Protein AF-A0A5C9A9M3-F1 (afdb_monomer)

Solvent-accessible surface area (backbone atoms only — not comparable to full-atom values): 15505 Å² total; per-residue (Å²): 130,84,84,58,85,85,43,67,63,54,57,51,50,24,63,66,36,85,64,60,70,71,33,32,46,31,65,69,58,78,86,36,71,61,52,43,50,40,67,66,50,56,70,31,62,90,43,95,55,30,89,76,56,61,58,69,59,44,48,50,48,52,43,50,38,34,35,76,58,27,52,22,47,69,58,51,53,55,53,35,50,54,31,39,73,72,60,37,55,51,64,32,40,44,52,50,32,52,42,49,72,75,36,56,93,58,16,10,64,81,56,57,72,60,45,50,57,52,48,48,54,56,58,57,57,60,61,82,38,40,66,70,39,36,69,70,52,51,70,69,56,51,51,51,37,51,50,34,41,53,50,33,23,51,46,24,48,78,67,75,31,60,74,51,16,50,55,34,52,54,50,46,54,51,48,52,54,36,41,62,66,55,43,80,74,78,73,80,71,76,75,79,79,80,85,81,89,85,84,87,83,90,84,83,87,85,83,92,73,90,78,76,84,77,82,83,78,73,83,50,86,86,42,76,65,51,33,34,52,39,37,41,53,53,14,50,53,36,38,72,78,36,72,92,46,67,62,17,59,52,41,36,50,45,49,72,44,75,84,63,90,69,78,86,132

Secondary structure (DSSP, 8-state):
----TT-HHHHHHHHH----HHHHHSPPPTT-HHHHHHHHHGGGTTSTTGGG--HHHHHHHHHHHHHHT---HHHHHHHHHHHHHTT-HHHHHHHHHHHHHHHTTTSSP--HHHHHHHHHHHHHHGGGGHHHHHHH--HHHHHHHHHHHHHHHHHHHHTT-HHHHHHHHHHHHHHHHHHHHHSPPPP-----------------------PPPPP------S-HHHHHHHHHHHHHHHHHH-TT-HHHHHHHHHHHHTT--S---

Sequence (265 aa):
MAMDLRDPNVWISHLLENLPEEKLASALKDDNPNWEYIDGEIVKLGSLAHSQLDIPELQRRGLVILASESKDFRLLAHLLRTLQHAGDPHLALRLLALYVEHYWAVAAPQNMAHKKRFASQVIKRFETGIEGFSQNAATEQRDALSGELAKLAQCWQSHNAPELAQATDDLFALYQRAFNRAAPAPVPTPAASGSSPQTTATSESGVTQPSAPAPQIVIDSHDDKAWRDTLLKVAAILCERQPDSPQGYRLRRHALWQNITSTPQ

Nearest PDB structures (foldseek):
  6hs5-assembly1_A  TM=5.436E-01  e=3.274E-03  Burkholderia cenocepacia H111
  2xcb-assembly1_A  TM=4.653E-01  e=4.486E-01  Pseudomonas aeruginosa
  3sf4-assembly3_C  TM=3.369E-01  e=4.603E+00  Homo sapiens
  9dze-assembly1_c  TM=3.047E-01  e=6.542E+00  synthetic construct
  3sf4-assembly1_A  TM=1.919E-01  e=5.487E+00  Homo sapiens

Structure (mmCIF, N/CA/C/O backbone):
data_AF-A0A5C9A9M3-F1
#
_entry.id   AF-A0A5C9A9M3-F1
#
loop_
_atom_site.group_PDB
_atom_site.id
_atom_site.type_symbol
_atom_site.label_atom_id
_atom_site.label_alt_id
_atom_site.label_comp_id
_atom_site.label_asym_id
_atom_site.label_entity_id
_atom_site.label_seq_id
_atom_site.pdbx_PDB_ins_code
_atom_site.Cartn_x
_atom_site.Cartn_y
_atom_site.Cartn_z
_atom_site.occupancy
_atom_site.B_iso_or_equiv
_atom_site.auth_seq_id
_atom_site.auth_comp_id
_atom_site.auth_asym_id
_atom_site.auth_atom_id
_atom_site.pdbx_PDB_model_num
ATOM 1 N N . MET A 1 1 ? -6.756 -20.431 -14.291 1.00 50.22 1 MET A N 1
ATOM 2 C CA . MET A 1 1 ? -7.521 -20.276 -13.033 1.00 50.22 1 MET A CA 1
ATOM 3 C C . MET A 1 1 ? -7.720 -18.793 -12.799 1.00 50.22 1 MET A C 1
ATOM 5 O O . MET A 1 1 ? -6.798 -18.040 -13.082 1.00 50.22 1 MET A O 1
ATOM 9 N N . ALA A 1 2 ? -8.906 -18.366 -12.367 1.00 74.25 2 ALA A N 1
ATOM 10 C CA . ALA A 1 2 ? -9.104 -16.978 -11.959 1.00 74.25 2 ALA A CA 1
ATOM 11 C C . ALA A 1 2 ? -8.205 -16.687 -10.746 1.00 74.25 2 ALA A C 1
ATOM 13 O O . ALA A 1 2 ? -8.123 -17.514 -9.841 1.00 74.25 2 ALA A O 1
ATOM 14 N N . MET A 1 3 ? -7.498 -15.557 -10.765 1.00 87.81 3 MET A N 1
ATOM 15 C CA . MET A 1 3 ? -6.642 -15.121 -9.662 1.00 87.81 3 MET A CA 1
ATOM 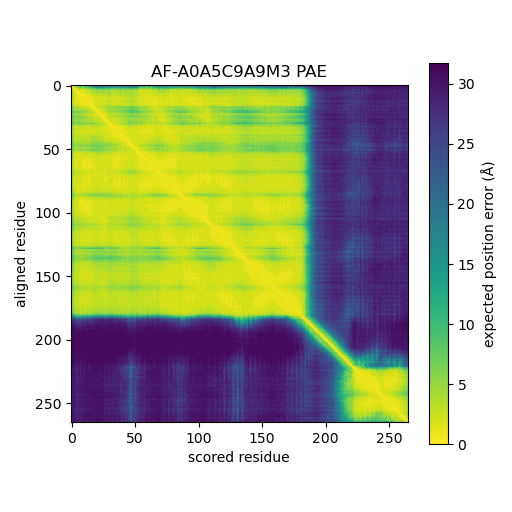16 C C . MET A 1 3 ? -7.521 -14.795 -8.446 1.00 87.81 3 MET A C 1
ATOM 18 O O . MET A 1 3 ? -8.339 -13.873 -8.521 1.00 87.81 3 MET A O 1
ATOM 22 N N . ASP A 1 4 ? -7.382 -15.557 -7.358 1.00 92.25 4 ASP A N 1
ATOM 23 C CA . ASP A 1 4 ? -8.119 -15.304 -6.118 1.00 92.25 4 ASP A CA 1
ATOM 24 C C . ASP A 1 4 ? -7.416 -14.221 -5.295 1.00 92.25 4 ASP A C 1
ATOM 26 O O . ASP A 1 4 ? -6.483 -14.477 -4.542 1.00 92.25 4 ASP A O 1
ATOM 30 N N . LEU A 1 5 ? -7.873 -12.982 -5.458 1.00 92.62 5 LEU A N 1
ATOM 31 C CA . LEU A 1 5 ? -7.303 -11.818 -4.779 1.00 92.62 5 LEU A CA 1
ATOM 32 C C . LEU A 1 5 ? -7.583 -11.790 -3.271 1.00 92.62 5 LEU A C 1
ATOM 34 O O . LEU A 1 5 ? -7.030 -10.934 -2.584 1.00 92.62 5 LEU A O 1
ATOM 38 N N . ARG A 1 6 ? -8.444 -12.679 -2.758 1.00 91.62 6 ARG A N 1
ATOM 39 C CA . ARG A 1 6 ? -8.711 -12.796 -1.318 1.00 91.62 6 ARG A CA 1
ATOM 40 C C . ARG A 1 6 ? -7.669 -13.642 -0.602 1.00 91.62 6 ARG A C 1
ATOM 42 O O . ARG A 1 6 ? -7.592 -13.559 0.617 1.00 91.62 6 ARG A O 1
ATOM 49 N N . ASP A 1 7 ? -6.898 -14.444 -1.334 1.00 94.19 7 ASP A N 1
ATOM 50 C CA . ASP A 1 7 ? -5.821 -15.249 -0.773 1.00 94.19 7 ASP A CA 1
ATOM 51 C C . ASP A 1 7 ? -4.525 -14.419 -0.693 1.00 94.19 7 ASP A C 1
ATOM 53 O O . ASP A 1 7 ? -3.947 -14.078 -1.732 1.00 94.19 7 ASP A O 1
ATOM 57 N N . PRO A 1 8 ? -4.014 -14.114 0.517 1.00 94.56 8 PRO A N 1
ATOM 58 C CA . PRO A 1 8 ? -2.738 -13.422 0.697 1.00 94.56 8 PRO A CA 1
ATOM 59 C C . PRO A 1 8 ? -1.568 -14.080 -0.043 1.00 94.56 8 PRO A C 1
ATOM 61 O O . PRO A 1 8 ? -0.652 -13.389 -0.495 1.00 94.56 8 PRO A O 1
ATOM 64 N N . ASN A 1 9 ? -1.592 -15.408 -0.198 1.00 95.56 9 ASN A N 1
ATOM 65 C CA . ASN A 1 9 ? -0.507 -16.146 -0.841 1.00 95.56 9 ASN A CA 1
ATOM 66 C C . ASN A 1 9 ? -0.370 -15.794 -2.320 1.00 95.56 9 ASN A C 1
ATOM 68 O O . ASN A 1 9 ? 0.748 -15.774 -2.826 1.00 95.56 9 ASN A O 1
ATOM 72 N N . VAL A 1 10 ? -1.472 -15.455 -2.997 1.00 96.56 10 VAL A N 1
ATOM 73 C CA . VAL A 1 10 ? -1.446 -15.011 -4.395 1.00 96.56 10 VAL A CA 1
ATOM 74 C C . VAL A 1 10 ? -0.657 -13.710 -4.519 1.00 96.56 10 VAL A C 1
ATOM 76 O O . VAL A 1 10 ? 0.191 -13.579 -5.396 1.00 96.56 10 VAL A O 1
ATOM 79 N N . TRP A 1 11 ? -0.869 -12.756 -3.615 1.00 97.75 11 TRP A N 1
ATOM 80 C CA . TRP A 1 11 ? -0.133 -11.492 -3.626 1.00 97.75 11 TRP A CA 1
ATOM 81 C C . TRP A 1 11 ? 1.354 -11.698 -3.353 1.00 97.75 11 TRP A C 1
ATOM 83 O O . TRP A 1 11 ? 2.204 -11.153 -4.058 1.00 97.75 11 TRP A O 1
ATOM 93 N N . ILE A 1 12 ? 1.661 -12.514 -2.343 1.00 97.50 12 ILE A N 1
ATOM 94 C CA . ILE A 1 12 ? 3.034 -12.809 -1.935 1.00 97.50 12 ILE A CA 1
ATOM 95 C C . ILE A 1 12 ? 3.775 -13.563 -3.045 1.00 97.50 12 ILE A C 1
ATOM 97 O O . ILE A 1 12 ? 4.911 -13.207 -3.351 1.00 97.50 12 ILE A O 1
ATOM 101 N N . SER A 1 13 ? 3.146 -14.551 -3.689 1.00 97.00 13 SER A N 1
ATOM 102 C CA . SER A 1 13 ? 3.781 -15.324 -4.761 1.00 97.00 13 SER A CA 1
ATOM 103 C C . SER A 1 13 ? 4.115 -14.446 -5.966 1.00 97.00 13 SER A C 1
ATOM 105 O O . SER A 1 13 ? 5.226 -14.509 -6.474 1.00 97.00 13 SER A O 1
ATOM 107 N N . HIS A 1 14 ? 3.202 -13.565 -6.384 1.00 97.38 14 HIS A N 1
ATOM 108 C CA . HIS A 1 14 ? 3.438 -12.662 -7.516 1.00 97.38 14 HIS A CA 1
ATOM 109 C C . HIS A 1 14 ? 4.490 -11.595 -7.193 1.00 97.38 14 HIS A C 1
ATOM 111 O O . HIS A 1 14 ? 5.313 -11.244 -8.042 1.00 97.38 14 HIS A O 1
ATOM 117 N N . LEU A 1 15 ? 4.497 -11.089 -5.955 1.00 97.62 15 LEU A N 1
ATOM 118 C CA . LEU A 1 15 ? 5.538 -10.181 -5.486 1.00 97.62 15 LEU A CA 1
ATOM 119 C C . LEU A 1 15 ? 6.915 -10.851 -5.541 1.00 97.62 15 LEU A C 1
ATOM 121 O O . LEU A 1 15 ? 7.852 -10.234 -6.047 1.00 97.62 15 LEU A O 1
ATOM 125 N N . LEU A 1 16 ? 7.019 -12.091 -5.058 1.00 97.19 16 LEU A N 1
ATOM 126 C CA . LEU A 1 16 ? 8.276 -12.832 -4.933 1.00 97.19 16 LEU A CA 1
ATOM 127 C C . LEU A 1 16 ? 8.684 -13.613 -6.190 1.00 97.19 16 LEU A C 1
ATOM 129 O O . LEU A 1 16 ? 9.747 -14.231 -6.198 1.00 97.19 16 LEU A O 1
ATOM 133 N N . GLU A 1 17 ? 7.881 -13.572 -7.255 1.00 96.69 17 GLU A N 1
ATOM 134 C CA . GLU A 1 17 ? 8.211 -14.224 -8.519 1.00 96.69 17 GLU A CA 1
ATOM 135 C C . GLU A 1 17 ? 9.562 -13.717 -9.042 1.00 96.69 17 GLU A C 1
ATOM 137 O O . GLU A 1 17 ? 9.823 -12.503 -9.089 1.00 96.69 17 GLU A O 1
ATOM 142 N N . ASN A 1 18 ? 10.422 -14.660 -9.428 1.00 92.00 18 ASN A N 1
ATOM 143 C CA . ASN A 1 18 ? 11.782 -14.368 -9.849 1.00 92.00 18 ASN A CA 1
ATOM 144 C C . ASN A 1 18 ? 11.785 -13.691 -11.220 1.00 92.00 18 ASN A C 1
ATOM 146 O O . ASN A 1 18 ? 11.375 -14.272 -12.223 1.00 92.00 18 ASN A O 1
ATOM 150 N N . LEU A 1 19 ? 12.323 -12.475 -11.267 1.00 93.56 19 LEU A N 1
ATOM 151 C CA . LEU A 1 19 ? 12.593 -11.766 -12.511 1.00 93.56 19 LEU A CA 1
ATOM 152 C C . LEU A 1 19 ? 14.104 -11.717 -12.771 1.00 93.56 19 LEU A C 1
ATOM 154 O O . LEU A 1 19 ? 14.876 -11.625 -11.816 1.00 93.56 19 LEU A O 1
ATOM 158 N N . PRO A 1 20 ? 14.539 -11.722 -14.045 1.00 92.62 20 PRO A N 1
ATOM 159 C CA . PRO A 1 20 ? 15.917 -11.403 -14.407 1.00 92.62 20 PRO A CA 1
ATOM 160 C C . PRO A 1 20 ? 16.369 -10.079 -13.779 1.00 92.62 20 PRO A C 1
ATOM 162 O O . PRO A 1 20 ? 15.589 -9.126 -13.734 1.00 92.62 20 PRO A O 1
ATOM 165 N N . GLU A 1 21 ? 17.631 -9.991 -13.352 1.00 87.62 21 GLU A N 1
ATOM 166 C CA . GLU A 1 21 ? 18.175 -8.805 -12.665 1.00 87.62 21 GLU A CA 1
ATOM 167 C C . GLU A 1 21 ? 17.972 -7.506 -13.462 1.00 87.62 21 GLU A C 1
ATOM 169 O O . GLU A 1 21 ? 17.635 -6.466 -12.895 1.00 87.62 21 GLU A O 1
ATOM 174 N N . GLU A 1 22 ? 18.066 -7.585 -14.792 1.00 89.94 22 GLU A N 1
ATOM 175 C CA . GLU A 1 22 ? 17.804 -6.468 -15.705 1.00 89.94 22 GLU A CA 1
ATOM 176 C C . GLU A 1 22 ? 16.392 -5.889 -15.530 1.00 89.94 22 GLU A C 1
ATOM 178 O O . GLU A 1 22 ? 16.203 -4.671 -15.521 1.00 89.94 22 GLU A O 1
ATOM 183 N N . LYS A 1 23 ? 15.389 -6.754 -15.342 1.00 92.00 23 LYS A N 1
ATOM 184 C CA . LYS A 1 23 ? 13.995 -6.347 -15.123 1.00 92.00 23 LYS A CA 1
ATOM 185 C C . LYS A 1 23 ? 13.759 -5.811 -13.715 1.00 92.00 23 LYS A C 1
ATOM 187 O O . LYS A 1 23 ? 12.909 -4.940 -13.548 1.00 92.00 23 LYS A O 1
ATOM 192 N N . LEU A 1 24 ? 14.507 -6.290 -12.716 1.00 90.81 24 LEU A N 1
ATOM 193 C CA . LEU A 1 24 ? 14.401 -5.785 -11.344 1.00 90.81 24 LEU A CA 1
ATOM 194 C C . LEU A 1 24 ? 14.747 -4.295 -11.294 1.00 90.81 24 LEU A C 1
ATOM 196 O O . LEU A 1 24 ? 13.975 -3.511 -10.751 1.00 90.81 24 LEU A O 1
ATOM 200 N N . ALA A 1 25 ? 15.867 -3.897 -11.903 1.00 91.50 25 ALA A N 1
ATOM 201 C CA . ALA A 1 25 ? 16.342 -2.512 -11.877 1.00 91.50 25 ALA A CA 1
ATOM 202 C C . ALA A 1 25 ? 15.627 -1.574 -12.867 1.00 91.50 25 ALA A C 1
ATOM 204 O O . ALA A 1 25 ? 15.721 -0.347 -12.733 1.00 91.50 25 ALA A O 1
ATOM 205 N N . SER A 1 26 ? 14.922 -2.140 -13.849 1.00 92.44 26 SER A N 1
ATOM 206 C CA . SER A 1 26 ? 14.237 -1.391 -14.900 1.00 92.44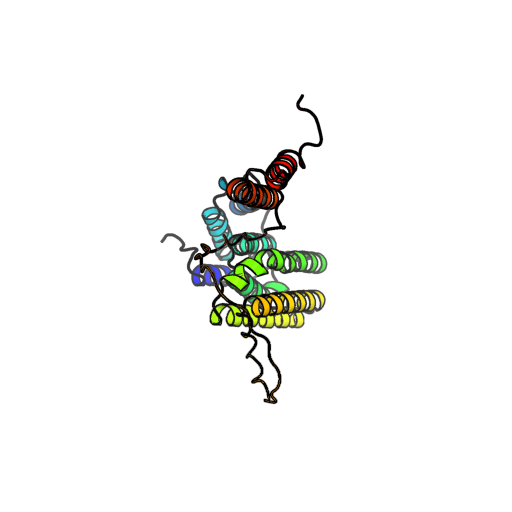 26 SER A CA 1
ATOM 207 C C . SER A 1 26 ? 12.984 -0.688 -14.384 1.00 92.44 26 SER A C 1
ATOM 209 O O . SER A 1 26 ? 12.114 -1.290 -13.752 1.00 92.44 26 SER A O 1
ATOM 211 N N . ALA A 1 27 ? 12.876 0.602 -14.707 1.00 93.62 27 ALA A N 1
ATOM 212 C CA . ALA A 1 27 ? 11.657 1.362 -14.475 1.00 93.62 27 ALA A CA 1
ATOM 213 C C . ALA A 1 27 ? 10.516 0.820 -15.340 1.00 93.62 27 ALA A C 1
ATOM 215 O O . ALA A 1 27 ? 10.717 0.457 -16.503 1.00 93.62 27 ALA A O 1
ATOM 216 N N . LEU A 1 28 ? 9.313 0.801 -14.769 1.00 93.44 28 LEU A N 1
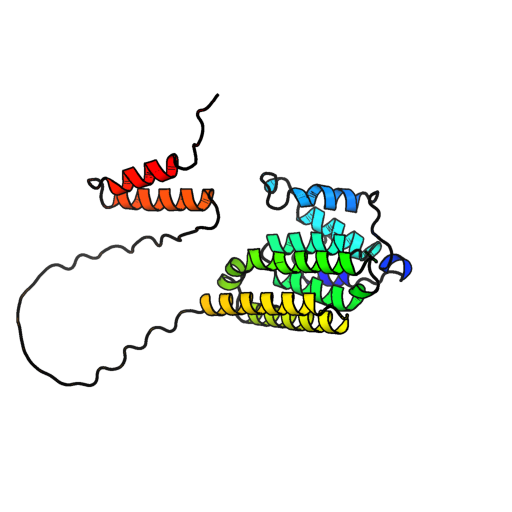ATOM 217 C CA . LEU A 1 28 ? 8.109 0.490 -15.523 1.00 93.44 28 LEU A CA 1
ATOM 218 C C . LEU A 1 28 ? 7.871 1.606 -16.544 1.00 93.44 28 LEU A C 1
ATOM 220 O O . LEU A 1 28 ? 7.873 2.788 -16.189 1.00 93.44 28 LEU A O 1
ATOM 224 N N . LYS A 1 29 ? 7.736 1.234 -17.816 1.00 93.25 29 LYS A N 1
ATOM 225 C CA . LYS A 1 29 ? 7.569 2.209 -18.892 1.00 93.25 29 LYS A CA 1
ATOM 226 C C . LYS A 1 29 ? 6.162 2.795 -18.870 1.00 93.25 29 LYS A C 1
ATOM 228 O O . LYS A 1 29 ? 5.193 2.066 -18.669 1.00 93.25 29 LYS A O 1
ATOM 233 N N . ASP A 1 30 ? 6.067 4.093 -19.134 1.00 90.81 30 ASP A N 1
ATOM 234 C CA . ASP A 1 30 ? 4.789 4.807 -19.124 1.00 90.81 30 ASP A CA 1
ATOM 235 C C . ASP A 1 30 ? 3.880 4.419 -20.312 1.00 90.81 30 ASP A C 1
ATOM 237 O O . ASP A 1 30 ? 2.674 4.609 -20.236 1.00 90.81 30 ASP A O 1
ATOM 241 N N . ASP A 1 31 ? 4.433 3.813 -21.373 1.00 91.12 31 ASP A N 1
ATOM 242 C CA . ASP A 1 31 ? 3.695 3.276 -22.529 1.00 91.12 31 ASP A CA 1
ATOM 243 C C . ASP A 1 31 ? 3.158 1.847 -22.315 1.00 91.12 31 ASP A C 1
ATOM 245 O O . ASP A 1 31 ? 2.552 1.259 -23.214 1.00 91.12 31 ASP A O 1
ATOM 249 N N . ASN A 1 32 ? 3.381 1.260 -21.135 1.00 95.25 32 ASN A N 1
ATOM 250 C CA . ASN A 1 32 ? 2.838 -0.049 -20.810 1.00 95.25 32 ASN A CA 1
ATOM 251 C C . ASN A 1 32 ? 1.312 0.051 -20.605 1.00 95.25 32 ASN A C 1
ATOM 253 O O . ASN A 1 32 ? 0.872 0.743 -19.686 1.00 95.25 32 ASN A O 1
ATOM 257 N N . PRO A 1 33 ? 0.490 -0.689 -21.373 1.00 95.62 33 PRO A N 1
ATOM 258 C CA . PRO A 1 33 ? -0.966 -0.528 -21.346 1.00 95.62 33 PRO A CA 1
ATOM 259 C C . PRO A 1 33 ? -1.596 -0.935 -20.007 1.00 95.62 33 PRO A C 1
ATOM 261 O O . PRO A 1 33 ? -2.634 -0.403 -19.611 1.00 95.62 33 PRO A O 1
ATOM 264 N N . ASN A 1 34 ? -0.986 -1.883 -19.286 1.00 96.19 34 ASN A N 1
ATOM 265 C CA . ASN A 1 34 ? -1.458 -2.262 -17.958 1.00 96.19 34 ASN A CA 1
ATOM 266 C C . ASN A 1 34 ? -1.091 -1.191 -16.926 1.00 96.19 34 ASN A C 1
ATOM 268 O O . ASN A 1 34 ? -1.906 -0.892 -16.057 1.00 96.19 34 ASN A O 1
ATOM 272 N N . TRP A 1 35 ? 0.100 -0.599 -17.033 1.00 96.94 35 TRP A N 1
ATOM 273 C CA . TRP A 1 35 ? 0.518 0.498 -16.163 1.00 96.94 35 TRP A CA 1
ATOM 274 C C . TRP A 1 35 ? -0.306 1.765 -16.384 1.00 96.94 35 TRP A C 1
ATOM 276 O O . TRP A 1 35 ? -0.800 2.321 -15.410 1.00 96.94 35 TRP A O 1
ATOM 286 N N . GLU A 1 36 ? -0.513 2.177 -17.637 1.00 96.62 36 GLU A N 1
ATOM 287 C CA . GLU A 1 36 ? -1.327 3.346 -17.994 1.00 96.62 36 GLU A CA 1
ATOM 288 C C . GLU A 1 36 ? -2.744 3.221 -17.420 1.00 96.62 36 GLU A C 1
ATOM 290 O O . GLU A 1 36 ? -3.259 4.153 -16.802 1.00 96.62 36 GLU A O 1
ATOM 295 N N . TYR A 1 37 ? -3.345 2.032 -17.538 1.00 96.56 37 TYR A N 1
ATOM 296 C CA . TYR A 1 37 ? -4.630 1.742 -16.912 1.00 96.56 37 TYR A CA 1
ATOM 297 C C . TYR A 1 37 ? -4.571 1.884 -15.384 1.00 96.56 37 TYR A C 1
ATOM 299 O O . TYR A 1 37 ? -5.423 2.544 -14.798 1.00 96.56 37 TYR A O 1
ATOM 307 N N . ILE A 1 38 ? -3.578 1.283 -14.720 1.00 97.00 38 ILE A N 1
ATOM 308 C CA . ILE A 1 38 ? -3.458 1.341 -13.255 1.00 97.00 38 ILE A CA 1
ATOM 309 C C . ILE A 1 38 ? -3.269 2.786 -12.780 1.00 97.00 38 ILE A C 1
ATOM 311 O O . ILE A 1 38 ? -3.989 3.225 -11.884 1.00 97.00 38 ILE A O 1
ATOM 315 N N . ASP A 1 39 ? -2.326 3.523 -13.366 1.00 95.81 39 ASP A N 1
ATOM 316 C CA . ASP A 1 39 ? -1.994 4.894 -12.967 1.00 95.81 39 ASP A CA 1
ATOM 317 C C . ASP A 1 39 ? -3.136 5.876 -13.285 1.00 95.81 39 ASP A C 1
ATOM 319 O O . ASP A 1 39 ? -3.438 6.767 -12.490 1.00 95.81 39 ASP A O 1
ATOM 323 N N . GLY A 1 40 ? -3.851 5.657 -14.393 1.00 94.69 40 GLY A N 1
ATOM 324 C CA . GLY A 1 40 ? -5.034 6.432 -14.763 1.00 94.69 40 GLY A CA 1
ATOM 325 C C . GLY A 1 40 ? -6.261 6.146 -13.893 1.00 94.69 40 GLY A C 1
ATOM 326 O O . GLY A 1 40 ? -7.022 7.059 -13.579 1.00 94.69 40 GLY A O 1
ATOM 327 N N . GLU A 1 41 ? -6.466 4.902 -13.458 1.00 95.12 41 GLU A N 1
ATOM 328 C CA . GLU A 1 41 ? -7.644 4.520 -12.672 1.00 95.12 41 GLU A CA 1
ATOM 329 C C . GLU A 1 41 ? -7.461 4.756 -11.166 1.00 95.12 41 GLU A C 1
ATOM 331 O O . GLU A 1 41 ? -8.413 5.121 -10.469 1.00 95.12 41 GLU A O 1
ATOM 336 N N . ILE A 1 42 ? -6.240 4.628 -10.634 1.00 94.88 42 ILE A N 1
ATOM 337 C CA . ILE A 1 42 ? -5.977 4.754 -9.190 1.00 94.88 42 ILE A CA 1
ATOM 338 C C . ILE A 1 42 ? -6.312 6.149 -8.637 1.00 94.88 42 ILE A C 1
ATOM 340 O O . ILE A 1 42 ? -6.564 6.305 -7.438 1.00 94.88 42 ILE A O 1
ATOM 344 N N . VAL A 1 43 ? -6.359 7.187 -9.476 1.00 93.50 43 VAL A N 1
ATOM 345 C CA . VAL A 1 43 ? -6.785 8.539 -9.065 1.00 93.50 43 VAL A CA 1
ATOM 346 C C . VAL A 1 43 ? -8.257 8.578 -8.644 1.00 93.50 43 VAL A C 1
ATOM 348 O O . VAL A 1 43 ? -8.628 9.394 -7.803 1.00 93.50 43 VAL A O 1
ATOM 351 N N . LYS A 1 44 ? -9.086 7.660 -9.160 1.00 93.94 44 LYS A N 1
ATOM 352 C CA . LYS A 1 44 ? -10.507 7.549 -8.806 1.00 93.94 44 LYS A CA 1
ATOM 353 C C . LYS A 1 44 ? -10.716 6.919 -7.428 1.00 93.94 44 LYS A C 1
ATOM 355 O O . LYS A 1 44 ? -11.796 7.067 -6.851 1.00 93.94 44 LYS A O 1
ATOM 360 N N . LEU A 1 45 ? -9.708 6.235 -6.880 1.00 92.50 45 LEU A N 1
ATOM 361 C CA . LEU A 1 45 ? -9.782 5.571 -5.579 1.00 92.50 45 LEU A CA 1
ATOM 362 C C . LEU A 1 45 ? -9.987 6.597 -4.450 1.00 92.50 45 LEU A C 1
ATOM 364 O O . LEU A 1 45 ? -9.130 7.453 -4.220 1.00 92.50 45 LEU A O 1
ATOM 368 N N . GLY A 1 46 ? -11.120 6.503 -3.747 1.00 86.00 46 GLY A N 1
ATOM 369 C CA . GLY A 1 46 ? -11.523 7.463 -2.711 1.00 86.00 46 GLY A CA 1
ATOM 370 C C . GLY A 1 46 ? -12.168 8.752 -3.241 1.00 86.00 46 GLY A C 1
ATOM 371 O O . GLY A 1 46 ? -12.454 9.651 -2.459 1.00 86.00 46 GLY A O 1
ATOM 372 N N . SER A 1 47 ? -12.410 8.858 -4.552 1.00 91.44 47 SER A N 1
ATOM 373 C CA . SER A 1 47 ? -13.124 9.986 -5.169 1.00 91.44 47 SER A CA 1
ATOM 374 C C . SER A 1 47 ? -14.625 9.702 -5.336 1.00 91.44 47 SER A C 1
ATOM 376 O O . SER A 1 47 ? -15.092 8.588 -5.103 1.00 91.44 47 SER A O 1
ATOM 378 N N . LEU A 1 48 ? -15.389 10.676 -5.845 1.00 91.38 48 LEU A N 1
ATOM 379 C CA . LEU A 1 48 ? -16.793 10.470 -6.238 1.00 91.38 48 LEU A CA 1
ATOM 380 C C . LEU A 1 48 ? -16.965 9.393 -7.325 1.00 91.38 48 LEU A C 1
ATOM 382 O O . LEU A 1 48 ? -18.012 8.755 -7.392 1.00 91.38 48 LEU A O 1
ATOM 386 N N . ALA A 1 49 ? -15.939 9.167 -8.150 1.00 90.06 49 ALA A N 1
ATOM 387 C CA . ALA A 1 49 ? -15.930 8.135 -9.185 1.00 90.06 49 ALA A CA 1
ATOM 388 C C . ALA A 1 49 ? -15.487 6.755 -8.659 1.00 90.06 49 ALA A C 1
ATOM 390 O O . ALA A 1 49 ? -15.326 5.825 -9.444 1.00 90.06 49 ALA A O 1
ATOM 391 N N . HIS A 1 50 ? -15.291 6.590 -7.345 1.00 91.25 50 HIS A N 1
ATOM 392 C CA . HIS A 1 50 ? -14.812 5.339 -6.751 1.00 91.25 50 HIS A CA 1
ATOM 393 C C . HIS A 1 50 ? -15.684 4.126 -7.100 1.00 91.25 50 HIS A C 1
ATOM 395 O O . HIS A 1 50 ? -15.154 3.048 -7.336 1.00 91.25 50 HIS A O 1
ATOM 401 N N . SER A 1 51 ? -17.006 4.292 -7.190 1.00 90.00 51 SER A N 1
ATOM 402 C CA . SER A 1 51 ? -17.926 3.201 -7.543 1.00 90.00 51 SER A CA 1
ATOM 403 C C . SER A 1 51 ? -17.777 2.694 -8.981 1.00 90.00 51 SER A C 1
ATOM 405 O O . SER A 1 51 ? -18.272 1.616 -9.293 1.00 90.00 51 SER A O 1
ATOM 407 N N . GLN A 1 52 ? -17.117 3.457 -9.855 1.00 90.06 52 GLN A N 1
ATOM 408 C CA . GLN A 1 52 ? -16.834 3.075 -11.241 1.00 90.06 52 GLN A CA 1
ATOM 409 C C . GLN A 1 52 ? -15.504 2.321 -11.374 1.00 90.06 52 GLN A C 1
ATOM 411 O O . GLN A 1 52 ? -15.206 1.800 -12.445 1.00 90.06 52 GLN A O 1
ATOM 416 N N . LEU A 1 53 ? -14.696 2.289 -10.310 1.00 93.75 53 LEU A N 1
ATOM 417 C CA . LEU A 1 53 ? -13.383 1.663 -10.305 1.00 93.75 53 LEU A CA 1
ATOM 418 C C . LEU A 1 53 ? -13.513 0.144 -10.145 1.00 93.75 53 LEU A C 1
ATOM 420 O O . LEU A 1 53 ? -13.983 -0.341 -9.114 1.00 93.75 53 LEU A O 1
ATOM 424 N N . ASP A 1 54 ? -13.005 -0.612 -11.115 1.00 95.31 54 ASP A N 1
ATOM 425 C CA . ASP A 1 54 ? -12.800 -2.052 -10.953 1.00 95.31 54 ASP A CA 1
ATOM 426 C C . ASP A 1 54 ? -11.486 -2.304 -10.194 1.00 95.31 54 ASP A C 1
ATOM 428 O O . ASP A 1 54 ? -10.409 -2.457 -10.780 1.00 95.31 54 ASP A O 1
ATOM 432 N N . ILE A 1 55 ? -11.573 -2.292 -8.857 1.00 95.06 55 ILE A N 1
ATOM 433 C CA . ILE A 1 55 ? -10.430 -2.568 -7.973 1.00 95.06 55 ILE A CA 1
ATOM 434 C C . ILE A 1 55 ? -9.846 -3.965 -8.240 1.00 95.06 55 ILE A C 1
ATOM 436 O O . ILE A 1 55 ? -8.629 -4.042 -8.417 1.00 95.06 55 ILE A O 1
ATOM 440 N N . PRO A 1 56 ? -10.643 -5.055 -8.305 1.00 95.69 56 PRO A N 1
ATOM 441 C CA . PRO A 1 56 ? -10.110 -6.373 -8.636 1.00 95.69 56 PRO A CA 1
ATOM 442 C C . PRO A 1 56 ? -9.304 -6.396 -9.935 1.00 95.69 56 PRO A C 1
ATOM 444 O O . PRO A 1 56 ? -8.233 -6.994 -9.979 1.00 95.69 56 PRO A O 1
ATOM 447 N N . GLU A 1 57 ? -9.774 -5.741 -10.993 1.00 96.12 57 GLU A N 1
ATOM 448 C CA . GLU A 1 57 ? -9.043 -5.701 -12.259 1.00 96.12 57 GLU A CA 1
ATOM 449 C C . GLU A 1 57 ? -7.735 -4.908 -12.164 1.00 96.12 57 GLU A C 1
ATOM 451 O O . GLU A 1 57 ? -6.700 -5.373 -12.647 1.00 96.12 57 GLU A O 1
ATOM 456 N N . LEU A 1 58 ? -7.745 -3.758 -11.482 1.00 97.12 58 LEU A N 1
ATOM 457 C CA . LEU A 1 58 ? -6.531 -2.983 -11.204 1.00 97.12 58 LEU A CA 1
ATOM 458 C C . LEU A 1 58 ? -5.498 -3.837 -10.449 1.00 97.12 58 LEU A C 1
ATOM 460 O O . LEU A 1 58 ? -4.325 -3.879 -10.826 1.00 97.12 58 LEU A O 1
ATOM 464 N N . GLN A 1 59 ? -5.944 -4.573 -9.428 1.00 97.44 59 GLN A N 1
ATOM 465 C CA . GLN A 1 59 ? -5.097 -5.466 -8.639 1.00 97.44 59 GLN A CA 1
ATOM 466 C C . GLN A 1 59 ? -4.531 -6.617 -9.481 1.00 97.44 59 GLN A C 1
ATOM 468 O O . GLN A 1 59 ? -3.323 -6.846 -9.443 1.00 97.44 59 GLN A O 1
ATOM 473 N N . ARG A 1 60 ? -5.354 -7.299 -10.295 1.00 97.38 60 ARG A N 1
ATOM 474 C CA . ARG A 1 60 ? -4.882 -8.379 -11.186 1.00 97.38 60 ARG A CA 1
ATOM 475 C C . ARG A 1 60 ? -3.803 -7.890 -12.136 1.00 97.38 60 ARG A C 1
ATOM 477 O O . ARG A 1 60 ? -2.752 -8.519 -12.230 1.00 97.38 60 ARG A O 1
ATOM 484 N N . ARG A 1 61 ? -4.039 -6.767 -12.822 1.00 97.62 61 ARG A N 1
ATOM 485 C CA . ARG A 1 61 ? -3.059 -6.190 -13.753 1.00 97.62 61 ARG A CA 1
ATOM 486 C C . ARG A 1 61 ? -1.759 -5.858 -13.041 1.00 97.62 61 ARG A C 1
ATOM 488 O O . ARG A 1 61 ? -0.692 -6.202 -13.542 1.00 97.62 61 ARG A O 1
ATOM 495 N N . GLY A 1 62 ? -1.838 -5.260 -11.854 1.00 97.56 62 GLY A N 1
ATOM 496 C CA . GLY A 1 62 ? -0.638 -4.918 -11.102 1.00 97.56 62 GLY A CA 1
ATOM 497 C C . GLY A 1 62 ? 0.148 -6.141 -10.629 1.00 97.56 62 GLY A C 1
ATOM 498 O O . GLY A 1 62 ? 1.372 -6.153 -10.738 1.00 97.56 62 GLY A O 1
ATOM 499 N N . LEU A 1 63 ? -0.532 -7.200 -10.182 1.00 97.69 63 LEU A N 1
ATOM 500 C CA . LEU A 1 63 ? 0.115 -8.461 -9.808 1.00 97.69 63 LEU A CA 1
ATOM 501 C C . LEU A 1 63 ? 0.767 -9.159 -11.008 1.00 97.69 63 LEU A C 1
ATOM 503 O O . LEU A 1 63 ? 1.866 -9.694 -10.875 1.00 97.69 63 LEU A O 1
ATOM 507 N N . VAL A 1 64 ? 0.145 -9.110 -12.189 1.00 96.88 64 VAL A N 1
ATOM 508 C CA . VAL A 1 64 ? 0.743 -9.636 -13.427 1.00 96.88 64 VAL A CA 1
ATOM 509 C C . VAL A 1 64 ? 2.026 -8.881 -13.784 1.00 96.88 64 VAL A C 1
ATOM 511 O O . VAL A 1 64 ? 3.038 -9.527 -14.064 1.00 96.88 64 VAL A O 1
ATOM 514 N N . ILE A 1 65 ? 2.033 -7.542 -13.719 1.00 97.25 65 ILE A N 1
ATOM 515 C CA . ILE A 1 65 ? 3.251 -6.752 -13.980 1.00 97.25 65 ILE A CA 1
ATOM 516 C C . ILE A 1 65 ? 4.341 -7.091 -12.952 1.00 97.25 65 ILE A C 1
ATOM 518 O O . ILE A 1 65 ? 5.485 -7.332 -13.347 1.00 97.25 65 ILE A O 1
ATOM 522 N N . LEU A 1 66 ? 3.995 -7.170 -11.657 1.00 97.00 66 LEU A N 1
ATOM 523 C CA . LEU A 1 66 ? 4.944 -7.552 -10.604 1.00 97.00 66 LEU A CA 1
ATOM 524 C C . LEU A 1 66 ? 5.591 -8.906 -10.893 1.00 97.00 66 LEU A C 1
ATOM 526 O O . LEU A 1 66 ? 6.798 -9.052 -10.713 1.00 97.00 66 LEU A O 1
ATOM 530 N N . ALA A 1 67 ? 4.808 -9.883 -11.345 1.00 96.62 67 ALA A N 1
ATOM 531 C CA . ALA A 1 67 ? 5.286 -11.243 -11.547 1.00 96.62 67 ALA A CA 1
ATOM 532 C C . ALA A 1 67 ? 6.087 -11.445 -12.842 1.00 96.62 67 ALA A C 1
ATOM 534 O O . ALA A 1 67 ? 6.874 -12.381 -12.921 1.00 96.62 67 ALA A O 1
ATOM 535 N N . SER A 1 68 ? 5.903 -10.603 -13.864 1.00 95.00 68 SER A N 1
ATOM 536 C CA . SER A 1 68 ? 6.429 -10.888 -15.212 1.00 95.00 68 SER A CA 1
ATOM 537 C C . SER A 1 68 ? 7.312 -9.793 -15.820 1.00 95.00 68 SER A C 1
ATOM 539 O O . SER A 1 68 ? 8.125 -10.071 -16.716 1.00 95.00 68 SER A O 1
ATOM 541 N N . GLU A 1 69 ? 7.208 -8.553 -15.341 1.00 94.81 69 GLU A N 1
ATOM 542 C CA . GLU A 1 69 ? 7.738 -7.390 -16.057 1.00 94.81 69 GLU A CA 1
ATOM 543 C C . GLU A 1 69 ? 8.619 -6.474 -15.208 1.00 94.81 69 GLU A C 1
ATOM 545 O O . GLU A 1 69 ? 9.729 -6.169 -15.641 1.00 94.81 69 GLU A O 1
ATOM 550 N N . SER A 1 70 ? 8.164 -6.025 -14.034 1.00 96.69 70 SER A N 1
ATOM 551 C CA . SER A 1 70 ? 8.888 -5.014 -13.252 1.00 96.69 70 SER A CA 1
ATOM 552 C C . SER A 1 70 ? 8.580 -5.091 -11.759 1.00 96.69 70 SER A C 1
ATOM 554 O O . SER A 1 70 ? 7.456 -5.380 -11.359 1.00 96.69 70 SER A O 1
ATOM 556 N N . LYS A 1 71 ? 9.574 -4.751 -10.930 1.00 97.31 71 LYS A N 1
ATOM 557 C CA . LYS A 1 71 ? 9.398 -4.501 -9.491 1.00 97.31 71 LYS A CA 1
ATOM 558 C C . LYS A 1 71 ? 9.390 -3.004 -9.165 1.00 97.31 71 LYS A C 1
ATOM 560 O O . LYS A 1 71 ? 9.739 -2.643 -8.056 1.00 97.31 71 LYS A O 1
ATOM 565 N N . ASP A 1 72 ? 9.051 -2.114 -10.100 1.00 97.25 72 ASP A N 1
ATOM 566 C CA . ASP A 1 72 ? 9.030 -0.667 -9.838 1.00 97.25 72 ASP A CA 1
ATOM 567 C C . ASP A 1 72 ? 8.185 -0.324 -8.596 1.00 97.25 72 ASP A C 1
ATOM 569 O O . ASP A 1 72 ? 7.022 -0.716 -8.469 1.00 97.25 72 ASP A O 1
ATOM 573 N N . PHE A 1 73 ? 8.761 0.445 -7.673 1.00 98.00 73 PHE A N 1
ATOM 574 C CA . PHE A 1 73 ? 8.112 0.795 -6.415 1.00 98.00 73 PHE A CA 1
ATOM 575 C C . PHE A 1 73 ? 6.812 1.591 -6.605 1.00 98.00 73 PHE A C 1
ATOM 577 O O . PHE A 1 73 ? 5.927 1.522 -5.752 1.00 98.00 73 PHE A O 1
ATOM 584 N N . ARG A 1 74 ? 6.661 2.321 -7.722 1.00 97.62 74 ARG A N 1
ATOM 585 C CA . ARG A 1 74 ? 5.410 3.020 -8.071 1.00 97.62 74 ARG A CA 1
ATOM 586 C C . ARG A 1 74 ? 4.237 2.051 -8.182 1.00 97.62 74 ARG A C 1
ATOM 588 O O . ARG A 1 74 ? 3.163 2.327 -7.652 1.00 97.62 74 ARG A O 1
ATOM 595 N N . LEU A 1 75 ? 4.470 0.896 -8.799 1.00 98.06 75 LEU A N 1
ATOM 596 C CA . LEU A 1 75 ? 3.464 -0.144 -8.948 1.00 98.06 75 LEU A CA 1
ATOM 597 C C . LEU A 1 75 ? 3.050 -0.723 -7.598 1.00 98.06 75 LEU A C 1
ATOM 599 O O . LEU A 1 75 ? 1.856 -0.815 -7.305 1.00 98.06 75 LEU A O 1
ATOM 603 N N . LEU A 1 76 ? 4.031 -1.061 -6.755 1.00 98.19 76 LEU A N 1
ATOM 604 C CA . LEU A 1 76 ? 3.735 -1.551 -5.414 1.00 98.19 76 LEU A CA 1
ATOM 605 C C . LEU A 1 76 ? 2.938 -0.513 -4.620 1.00 98.19 76 LEU A C 1
ATOM 607 O O . LEU A 1 76 ? 1.941 -0.862 -4.001 1.00 98.19 76 LEU A O 1
ATOM 611 N N . ALA A 1 77 ? 3.328 0.762 -4.659 1.00 97.94 77 ALA A N 1
ATOM 612 C CA . ALA A 1 77 ? 2.630 1.816 -3.931 1.00 97.94 77 ALA A CA 1
ATOM 613 C C . ALA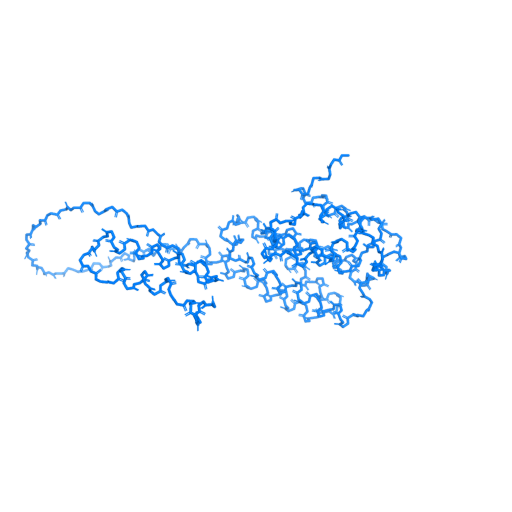 A 1 77 ? 1.138 1.915 -4.308 1.00 97.94 77 ALA A C 1
ATOM 615 O O . ALA A 1 77 ? 0.301 2.090 -3.419 1.00 97.94 77 ALA A O 1
ATOM 616 N N . HIS A 1 78 ? 0.789 1.752 -5.589 1.00 98.00 78 HIS A N 1
ATOM 617 C CA . HIS A 1 78 ? -0.611 1.730 -6.033 1.00 98.00 78 HIS A CA 1
ATOM 618 C C . HIS A 1 78 ? -1.359 0.493 -5.539 1.00 98.00 78 HIS A C 1
ATOM 620 O O . HIS A 1 78 ? -2.475 0.618 -5.036 1.00 98.00 78 HIS A O 1
ATOM 626 N N . LEU A 1 79 ? -0.735 -0.685 -5.599 1.00 98.00 79 LEU A N 1
ATOM 627 C CA . LEU A 1 79 ? -1.310 -1.922 -5.063 1.00 98.00 79 LEU A CA 1
ATOM 628 C C . LEU A 1 79 ? -1.566 -1.821 -3.553 1.00 98.00 79 LEU A C 1
ATOM 630 O O . LEU A 1 79 ? -2.677 -2.100 -3.098 1.00 98.00 79 LEU A O 1
ATOM 634 N N . LEU A 1 80 ? -0.588 -1.331 -2.787 1.00 97.94 80 LEU A N 1
ATOM 635 C CA . LEU A 1 80 ? -0.731 -1.082 -1.351 1.00 97.94 80 LEU A CA 1
ATOM 636 C C . LEU A 1 80 ? -1.883 -0.122 -1.057 1.00 97.94 80 LEU A C 1
ATOM 638 O O . LEU A 1 80 ? -2.666 -0.374 -0.145 1.00 97.94 80 LEU A O 1
ATOM 642 N N . ARG A 1 81 ? -2.042 0.936 -1.861 1.00 96.19 81 ARG A N 1
ATOM 643 C CA . ARG A 1 81 ? -3.145 1.893 -1.708 1.00 96.19 81 ARG A CA 1
ATOM 644 C C . ARG A 1 81 ? -4.515 1.223 -1.841 1.00 96.19 81 ARG A C 1
ATOM 646 O O . ARG A 1 81 ? -5.433 1.592 -1.111 1.00 96.19 81 ARG A O 1
ATOM 653 N N . THR A 1 82 ? -4.665 0.229 -2.722 1.00 96.56 82 THR A N 1
ATOM 654 C CA . THR A 1 82 ? -5.935 -0.512 -2.842 1.00 96.56 82 THR A CA 1
ATOM 655 C C . THR A 1 82 ? -6.258 -1.337 -1.599 1.00 96.56 82 THR A C 1
ATOM 657 O O . THR A 1 82 ? -7.403 -1.342 -1.158 1.00 96.56 82 THR A O 1
ATOM 660 N N . LEU A 1 83 ? -5.254 -1.981 -1.000 1.00 95.56 83 LEU A N 1
ATOM 661 C CA . LEU A 1 83 ? -5.408 -2.792 0.211 1.00 95.56 83 LEU A CA 1
ATOM 662 C C . LEU A 1 83 ? -5.667 -1.925 1.449 1.00 95.56 83 LEU A C 1
ATOM 664 O O . LEU A 1 83 ? -6.555 -2.221 2.245 1.00 95.56 83 LEU A O 1
ATOM 668 N N . GLN A 1 84 ? -4.952 -0.802 1.562 1.00 93.19 84 GLN A N 1
ATOM 669 C CA . GLN A 1 84 ? -5.180 0.209 2.597 1.00 93.19 84 GLN A CA 1
ATOM 670 C C . GLN A 1 84 ? -6.622 0.728 2.555 1.00 93.19 84 GLN A C 1
ATOM 672 O O . GLN A 1 84 ? -7.279 0.807 3.588 1.00 93.19 84 GLN A O 1
ATOM 677 N N . HIS A 1 85 ? -7.130 1.038 1.358 1.00 91.44 85 HIS A N 1
ATOM 678 C CA . HIS A 1 85 ? -8.508 1.499 1.173 1.00 91.44 85 HIS A CA 1
ATOM 679 C C . HIS A 1 85 ? -9.545 0.409 1.472 1.00 91.44 85 HIS A C 1
ATOM 681 O O . HIS A 1 85 ? -10.610 0.705 2.001 1.00 91.44 85 HIS A O 1
ATOM 687 N N . ALA A 1 86 ? -9.235 -0.852 1.164 1.00 89.19 86 ALA A N 1
ATOM 688 C CA . ALA A 1 86 ? -10.098 -1.990 1.475 1.00 89.19 86 ALA A CA 1
ATOM 689 C C . ALA A 1 86 ? -10.160 -2.323 2.980 1.00 89.19 86 ALA A C 1
ATOM 691 O O . ALA A 1 86 ? -10.970 -3.157 3.379 1.00 89.19 86 ALA A O 1
ATOM 692 N N . GLY A 1 87 ? -9.331 -1.680 3.813 1.00 88.06 87 GLY A N 1
ATOM 693 C CA . GLY A 1 87 ? -9.264 -1.948 5.248 1.00 88.06 87 GLY A CA 1
ATOM 694 C C . GLY A 1 87 ? -8.422 -3.173 5.610 1.00 88.06 87 GLY A C 1
ATOM 695 O O . GLY A 1 87 ? -8.588 -3.707 6.704 1.00 88.06 87 GLY A O 1
ATOM 696 N N . ASP A 1 88 ? -7.506 -3.597 4.733 1.00 90.75 88 ASP A N 1
ATOM 697 C CA . ASP A 1 88 ? -6.541 -4.672 5.000 1.00 90.75 88 ASP A CA 1
ATOM 698 C C . ASP A 1 88 ? -5.102 -4.120 5.109 1.00 90.75 88 ASP A C 1
ATOM 700 O O . ASP A 1 88 ? -4.259 -4.314 4.222 1.00 90.75 88 ASP A O 1
ATOM 704 N N . PRO A 1 89 ? -4.787 -3.378 6.191 1.00 93.62 89 PRO A N 1
ATOM 705 C CA . PRO A 1 89 ? -3.445 -2.855 6.411 1.00 93.62 89 PRO A CA 1
ATOM 706 C C . PRO A 1 89 ? -2.430 -3.963 6.710 1.00 93.62 89 PRO A C 1
ATOM 708 O O . PRO A 1 89 ? -1.239 -3.742 6.503 1.00 93.62 89 PRO A O 1
ATOM 711 N N . HIS A 1 90 ? -2.866 -5.142 7.170 1.00 94.19 90 HIS A N 1
ATOM 712 C CA . HIS A 1 90 ? -1.962 -6.242 7.499 1.00 94.19 90 HIS A CA 1
ATOM 713 C C . HIS A 1 90 ? -1.315 -6.823 6.240 1.00 94.19 90 HIS A C 1
ATOM 715 O O . HIS A 1 90 ? -0.085 -6.856 6.157 1.00 94.19 90 HIS A O 1
ATOM 721 N N . LEU A 1 91 ? -2.111 -7.197 5.231 1.00 95.94 91 LEU A N 1
ATOM 722 C CA . LEU A 1 91 ? -1.567 -7.685 3.963 1.00 95.94 91 LEU A CA 1
ATOM 723 C C . LEU A 1 91 ? -0.709 -6.616 3.277 1.00 95.94 91 LEU A C 1
ATOM 725 O O . LEU A 1 91 ? 0.381 -6.907 2.784 1.00 95.94 91 LEU A O 1
ATOM 729 N N . ALA A 1 92 ? -1.155 -5.360 3.293 1.00 97.44 92 ALA A N 1
ATOM 730 C CA . ALA A 1 92 ? -0.388 -4.253 2.735 1.00 97.44 92 ALA A CA 1
ATOM 731 C C . ALA A 1 92 ? 0.980 -4.072 3.428 1.00 97.44 92 ALA A C 1
ATOM 733 O O . ALA A 1 92 ? 2.001 -3.937 2.751 1.00 97.44 92 ALA A O 1
ATOM 734 N N . LEU A 1 93 ? 1.036 -4.110 4.763 1.00 97.50 93 LEU A N 1
ATOM 735 C CA . LEU A 1 93 ? 2.302 -4.038 5.501 1.00 97.50 93 LEU A CA 1
ATOM 736 C C . LEU A 1 93 ? 3.199 -5.236 5.207 1.00 97.50 93 LEU A C 1
ATOM 738 O O . LEU A 1 93 ? 4.391 -5.048 4.969 1.00 97.50 93 LEU A O 1
ATOM 742 N N . ARG A 1 94 ? 2.627 -6.444 5.147 1.00 97.62 94 ARG A N 1
ATOM 743 C CA . ARG A 1 94 ? 3.368 -7.662 4.807 1.00 97.62 94 ARG A CA 1
ATOM 744 C C . ARG A 1 94 ? 4.039 -7.550 3.440 1.00 97.62 94 ARG A C 1
ATOM 746 O O . ARG A 1 94 ? 5.219 -7.870 3.302 1.00 97.62 94 ARG A O 1
ATOM 753 N N . LEU A 1 95 ? 3.306 -7.079 2.431 1.00 98.31 95 LEU A N 1
ATOM 754 C CA . LEU A 1 95 ? 3.840 -6.884 1.082 1.00 98.31 95 LEU A CA 1
ATOM 755 C C . LEU A 1 95 ? 4.921 -5.804 1.048 1.00 98.31 95 LEU A C 1
ATOM 757 O O . LEU A 1 95 ? 5.935 -5.988 0.379 1.00 98.31 95 LEU A O 1
ATOM 761 N N . LEU A 1 96 ? 4.740 -4.703 1.783 1.00 98.50 96 LEU A N 1
ATOM 762 C CA . LEU A 1 96 ? 5.763 -3.667 1.883 1.00 98.50 96 LEU A CA 1
ATOM 763 C C . LEU A 1 96 ? 7.036 -4.203 2.549 1.00 98.50 96 LEU A C 1
ATOM 765 O O . LEU A 1 96 ? 8.118 -3.992 2.012 1.00 98.50 96 LEU A O 1
ATOM 769 N N . ALA A 1 97 ? 6.924 -4.931 3.662 1.00 97.94 97 ALA A N 1
ATOM 770 C CA . ALA A 1 97 ? 8.068 -5.518 4.358 1.00 97.94 97 ALA A CA 1
ATOM 771 C C . ALA A 1 97 ? 8.844 -6.493 3.460 1.00 97.94 97 ALA A C 1
ATOM 773 O O . ALA A 1 97 ? 10.058 -6.357 3.320 1.00 97.94 97 ALA A O 1
ATOM 774 N N . LEU A 1 98 ? 8.143 -7.414 2.789 1.00 98.12 98 LEU A N 1
ATOM 775 C CA . LEU A 1 98 ? 8.753 -8.350 1.838 1.00 98.12 98 LEU A CA 1
ATOM 776 C C . LEU A 1 98 ? 9.408 -7.625 0.660 1.00 98.12 98 LEU A C 1
ATOM 778 O O . LEU A 1 98 ? 10.524 -7.950 0.262 1.00 98.12 98 LEU A O 1
ATOM 782 N N . TYR A 1 99 ? 8.741 -6.618 0.098 1.00 98.38 99 TYR A N 1
ATOM 783 C CA . TYR A 1 99 ? 9.327 -5.856 -0.994 1.00 98.38 99 TYR A CA 1
ATOM 784 C C . TYR A 1 99 ? 10.597 -5.130 -0.561 1.00 98.38 99 TYR A C 1
ATOM 786 O O . TYR A 1 99 ? 11.571 -5.095 -1.313 1.00 98.38 99 TYR A O 1
ATOM 794 N N . VAL A 1 100 ? 10.591 -4.538 0.636 1.00 97.94 100 VAL A N 1
ATOM 795 C CA . VAL A 1 100 ? 11.760 -3.817 1.129 1.00 97.94 100 VAL A CA 1
ATOM 796 C C . VAL A 1 100 ? 12.922 -4.781 1.322 1.00 97.94 100 VAL A C 1
ATOM 798 O O . VAL A 1 100 ? 14.003 -4.519 0.808 1.00 97.94 100 VAL A O 1
ATOM 801 N N . GLU A 1 101 ? 12.662 -5.921 1.959 1.00 96.94 101 GLU A N 1
ATOM 802 C CA . GLU A 1 101 ? 13.635 -6.989 2.197 1.00 96.94 101 GLU A CA 1
ATOM 803 C C . GLU A 1 101 ? 14.303 -7.501 0.912 1.00 96.94 101 GLU A C 1
ATOM 805 O O . GLU A 1 101 ? 15.518 -7.692 0.888 1.00 96.94 101 GLU A O 1
ATOM 810 N N . HIS A 1 102 ? 13.536 -7.706 -0.163 1.00 96.31 102 HIS A N 1
ATOM 811 C CA . HIS A 1 102 ? 14.046 -8.369 -1.368 1.00 96.31 102 HIS A CA 1
ATOM 812 C C . HIS A 1 102 ? 14.445 -7.418 -2.502 1.00 96.31 102 HIS A C 1
ATOM 814 O O . HIS A 1 102 ? 15.349 -7.733 -3.275 1.00 96.31 102 HIS A O 1
ATOM 820 N N . TYR A 1 103 ? 13.784 -6.266 -2.634 1.00 96.81 103 TYR A N 1
ATOM 821 C CA . TYR A 1 103 ? 13.850 -5.461 -3.859 1.00 96.81 103 TYR A CA 1
ATOM 822 C C . TYR A 1 103 ? 14.213 -3.994 -3.634 1.00 96.81 103 TYR A C 1
ATOM 824 O O . TYR A 1 103 ? 14.542 -3.309 -4.603 1.00 96.81 103 TYR A O 1
ATOM 832 N N . TRP A 1 104 ? 14.211 -3.478 -2.398 1.00 96.50 104 TRP A N 1
ATOM 833 C CA . TRP A 1 104 ? 14.414 -2.043 -2.150 1.00 96.50 104 TRP A CA 1
ATOM 834 C C . TRP A 1 104 ? 15.689 -1.475 -2.775 1.00 96.50 104 TRP A C 1
ATOM 836 O O . TRP A 1 104 ? 15.653 -0.387 -3.355 1.00 96.50 104 TRP A O 1
ATOM 846 N N . ALA A 1 105 ? 16.800 -2.203 -2.665 1.00 94.81 105 ALA A N 1
ATOM 847 C CA . ALA A 1 105 ? 18.106 -1.731 -3.112 1.00 94.81 105 ALA A CA 1
ATOM 848 C C . ALA A 1 105 ? 18.253 -1.698 -4.641 1.00 94.81 105 ALA A C 1
ATOM 850 O O . ALA A 1 105 ? 18.975 -0.850 -5.155 1.00 94.81 105 ALA A O 1
ATOM 851 N N . VAL A 1 106 ? 17.578 -2.604 -5.355 1.00 95.00 106 VAL A N 1
ATOM 852 C CA . VAL A 1 106 ? 17.781 -2.815 -6.798 1.00 95.00 106 VAL A CA 1
ATOM 853 C C . VAL A 1 106 ? 16.652 -2.203 -7.619 1.00 95.00 106 VAL A C 1
ATOM 855 O O . VAL A 1 106 ? 16.894 -1.658 -8.695 1.00 95.00 106 VAL A O 1
ATOM 858 N N . ALA A 1 107 ? 15.419 -2.271 -7.119 1.00 95.88 107 ALA A N 1
ATOM 859 C CA . ALA A 1 107 ? 14.250 -1.904 -7.895 1.00 95.88 107 ALA A CA 1
ATOM 860 C C . ALA A 1 107 ? 14.169 -0.410 -8.205 1.00 95.88 107 ALA A C 1
ATOM 862 O O . ALA A 1 107 ? 14.534 0.442 -7.388 1.00 95.88 107 ALA A O 1
ATOM 863 N N . ALA A 1 108 ? 13.599 -0.081 -9.361 1.00 94.50 108 ALA A N 1
ATOM 864 C CA . ALA A 1 108 ? 13.267 1.294 -9.697 1.00 94.50 108 ALA A CA 1
ATOM 865 C C . ALA A 1 108 ? 12.279 1.912 -8.675 1.00 94.50 108 ALA A C 1
ATOM 867 O O . ALA A 1 108 ? 11.520 1.190 -8.020 1.00 94.50 108 ALA A O 1
ATOM 868 N N . PRO A 1 109 ? 12.252 3.247 -8.515 1.00 94.56 109 PRO A N 1
ATOM 869 C CA . PRO A 1 109 ? 13.166 4.240 -9.092 1.00 94.56 109 PRO A CA 1
ATOM 870 C C . PRO A 1 109 ? 14.569 4.240 -8.457 1.00 94.56 109 PRO A C 1
ATOM 872 O O . PRO A 1 109 ? 14.701 4.058 -7.251 1.00 94.56 109 PRO A O 1
ATOM 875 N N . GLN A 1 110 ? 15.609 4.541 -9.245 1.00 92.19 110 GLN A N 1
ATOM 876 C CA . GLN A 1 110 ? 17.012 4.546 -8.782 1.00 92.19 110 GLN A CA 1
ATOM 877 C C . GLN A 1 110 ? 17.392 5.784 -7.948 1.00 92.19 110 GLN A C 1
ATOM 879 O O . GLN A 1 110 ? 18.357 5.767 -7.184 1.00 92.19 110 GLN A O 1
ATOM 884 N N . ASN A 1 111 ? 16.631 6.881 -8.055 1.00 94.94 111 ASN A N 1
ATOM 885 C CA . ASN A 1 111 ? 16.854 8.060 -7.219 1.00 94.94 111 ASN A CA 1
ATOM 886 C C . ASN A 1 111 ? 16.390 7.777 -5.784 1.00 94.94 111 ASN A C 1
ATOM 888 O O . ASN A 1 111 ? 15.214 7.942 -5.453 1.00 94.94 111 ASN A O 1
ATOM 892 N N . MET A 1 112 ? 17.334 7.385 -4.929 1.00 94.75 112 MET A N 1
ATOM 893 C CA . MET A 1 112 ? 17.044 6.962 -3.562 1.00 94.75 112 MET A CA 1
ATOM 894 C C . MET A 1 112 ? 16.415 8.071 -2.709 1.00 94.75 112 MET A C 1
ATOM 896 O O . MET A 1 112 ? 15.524 7.794 -1.914 1.00 94.75 112 MET A O 1
ATOM 900 N N . ALA A 1 113 ? 16.799 9.338 -2.896 1.00 95.38 113 ALA A N 1
ATOM 901 C CA . ALA A 1 113 ? 16.205 10.446 -2.145 1.00 95.38 113 ALA A CA 1
ATOM 902 C C . ALA A 1 113 ? 14.710 10.612 -2.469 1.00 95.38 113 ALA A C 1
ATOM 904 O O . ALA A 1 113 ? 13.882 10.772 -1.570 1.00 95.38 113 ALA A O 1
ATOM 905 N N . HIS A 1 114 ? 14.347 10.530 -3.751 1.00 94.56 114 HIS A N 1
ATOM 906 C CA . HIS A 1 114 ? 12.947 10.562 -4.176 1.00 94.56 114 HIS A CA 1
ATOM 907 C C . HIS A 1 114 ? 12.199 9.299 -3.742 1.00 94.56 114 HIS A C 1
ATOM 909 O O . HIS A 1 114 ? 11.085 9.402 -3.229 1.00 94.56 114 HIS A O 1
ATOM 915 N N . LYS A 1 115 ? 12.826 8.125 -3.881 1.00 96.25 115 LYS A N 1
ATOM 916 C CA . LYS A 1 115 ? 12.249 6.839 -3.477 1.00 96.25 115 LYS A CA 1
ATOM 917 C C . LYS A 1 115 ? 11.917 6.819 -1.985 1.00 96.25 115 LYS A C 1
ATOM 919 O O . LYS A 1 115 ? 10.804 6.448 -1.624 1.00 96.25 115 LYS A O 1
ATOM 924 N N . LYS A 1 116 ? 12.826 7.299 -1.128 1.00 97.56 116 LYS A N 1
ATOM 925 C CA . LYS A 1 116 ? 12.595 7.430 0.317 1.00 97.56 116 LYS A CA 1
ATOM 926 C C . LYS A 1 116 ? 11.441 8.379 0.630 1.00 97.56 116 LYS A C 1
ATOM 928 O O . LYS A 1 116 ? 10.528 7.991 1.344 1.00 97.56 116 LYS A O 1
ATOM 933 N N . ARG A 1 117 ? 11.409 9.580 0.037 1.00 97.69 117 ARG A N 1
ATOM 934 C CA . ARG A 1 117 ? 10.283 10.519 0.225 1.00 97.69 117 ARG A CA 1
ATOM 935 C C . ARG A 1 117 ? 8.946 9.901 -0.175 1.00 97.69 117 ARG A C 1
ATOM 937 O O . ARG A 1 117 ? 7.949 10.085 0.518 1.00 97.69 117 ARG A O 1
ATOM 944 N N . PHE A 1 118 ? 8.925 9.168 -1.283 1.00 97.44 118 PHE A N 1
ATOM 945 C CA . PHE A 1 118 ? 7.725 8.480 -1.734 1.00 97.44 118 PHE A CA 1
ATOM 946 C C . PHE A 1 118 ? 7.327 7.342 -0.782 1.00 97.44 118 PHE A C 1
ATOM 948 O O . PHE A 1 118 ? 6.157 7.236 -0.424 1.00 97.44 118 PHE A O 1
ATOM 955 N N . ALA A 1 119 ? 8.288 6.565 -0.275 1.00 98.12 119 ALA A N 1
ATOM 956 C CA . ALA A 1 119 ? 8.043 5.550 0.748 1.00 98.12 119 ALA A CA 1
ATOM 957 C C . ALA A 1 119 ? 7.484 6.156 2.047 1.00 98.12 119 ALA A C 1
ATOM 959 O O . ALA A 1 119 ? 6.525 5.616 2.590 1.00 98.12 119 ALA A O 1
ATOM 960 N N . SER A 1 120 ? 7.977 7.317 2.497 1.00 98.12 120 SER A N 1
ATOM 961 C CA . SER A 1 120 ? 7.397 8.030 3.648 1.00 98.12 120 SER A CA 1
ATOM 962 C C . SER A 1 120 ? 5.918 8.358 3.433 1.00 98.12 120 SER A C 1
ATOM 964 O O . SER A 1 120 ? 5.115 8.230 4.352 1.00 98.12 120 SER A O 1
ATOM 966 N N . GLN A 1 121 ? 5.530 8.751 2.213 1.00 97.12 121 GLN A N 1
ATOM 967 C CA . GLN A 1 121 ? 4.121 8.993 1.885 1.00 97.12 121 GLN A CA 1
ATOM 968 C C . GLN A 1 121 ? 3.300 7.701 1.914 1.00 97.12 121 GLN A C 1
ATOM 970 O O . GLN A 1 121 ? 2.156 7.722 2.357 1.00 97.12 121 GLN A O 1
ATOM 975 N N . VAL A 1 122 ? 3.863 6.580 1.453 1.00 97.75 122 VAL A N 1
ATOM 976 C CA . VAL A 1 122 ? 3.209 5.264 1.531 1.00 97.75 122 VAL A CA 1
ATOM 977 C C . VAL A 1 122 ? 2.998 4.845 2.987 1.00 97.75 122 VAL A C 1
ATOM 979 O O . VAL A 1 122 ? 1.887 4.442 3.321 1.00 97.75 122 VAL A O 1
ATOM 982 N N . ILE A 1 123 ? 4.007 5.007 3.852 1.00 98.12 123 ILE A N 1
ATOM 983 C CA . ILE A 1 123 ? 3.914 4.723 5.296 1.00 98.12 123 ILE A CA 1
ATOM 984 C C . ILE A 1 123 ? 2.817 5.581 5.934 1.00 98.12 123 ILE A C 1
ATOM 986 O O . ILE A 1 123 ? 1.921 5.053 6.583 1.00 98.12 123 ILE A O 1
ATOM 990 N N . LYS A 1 124 ? 2.814 6.890 5.666 1.00 96.94 124 LYS A N 1
ATOM 991 C CA . LYS A 1 124 ? 1.819 7.815 6.224 1.00 96.94 124 LYS A CA 1
ATOM 992 C C . LYS A 1 124 ? 0.374 7.452 5.856 1.00 96.94 124 LYS A C 1
ATOM 994 O O . LYS A 1 124 ? -0.539 7.665 6.645 1.00 96.94 124 LYS A O 1
ATOM 999 N N . ARG A 1 125 ? 0.133 6.876 4.672 1.00 95.38 125 ARG A N 1
ATOM 1000 C CA . ARG A 1 125 ? -1.220 6.453 4.254 1.00 95.38 125 ARG A CA 1
ATOM 1001 C C . ARG A 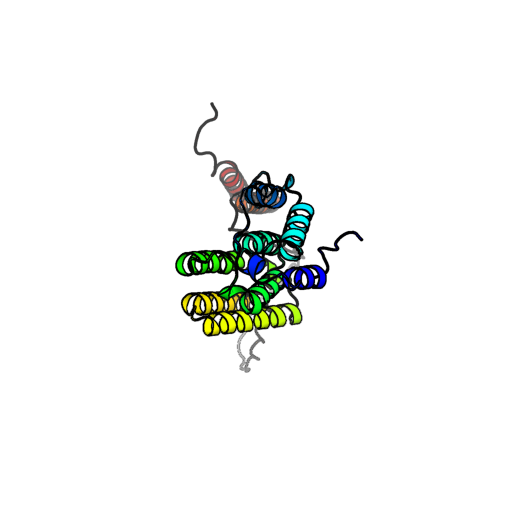1 125 ? -1.801 5.325 5.113 1.00 95.38 125 ARG A C 1
ATOM 1003 O O . ARG A 1 125 ? -3.020 5.203 5.176 1.00 95.38 125 ARG A O 1
ATOM 1010 N N . PHE A 1 126 ? -0.973 4.543 5.808 1.00 96.12 126 PHE A N 1
ATOM 1011 C CA . PHE A 1 126 ? -1.462 3.526 6.745 1.00 96.12 126 PHE A CA 1
ATOM 1012 C C . PHE A 1 126 ? -2.162 4.119 7.976 1.00 96.12 126 PHE A C 1
ATOM 1014 O O . PHE A 1 126 ? -2.853 3.380 8.674 1.00 96.12 126 PHE A O 1
ATOM 1021 N N . GLU A 1 127 ? -2.026 5.425 8.233 1.00 95.38 127 GLU A N 1
ATOM 1022 C CA . GLU A 1 127 ? -2.694 6.104 9.348 1.00 95.38 127 GLU A CA 1
ATOM 1023 C C . GLU A 1 127 ? -4.218 6.195 9.159 1.00 95.38 127 GLU A C 1
ATOM 1025 O O . GLU A 1 127 ? -4.972 6.102 10.125 1.00 95.38 127 GLU A O 1
ATOM 1030 N N . THR A 1 128 ? -4.694 6.333 7.916 1.00 89.44 128 THR A N 1
ATOM 1031 C CA . THR A 1 128 ? -6.106 6.632 7.608 1.00 89.44 128 THR A CA 1
ATOM 1032 C C . THR A 1 128 ? -7.073 5.500 7.988 1.00 89.44 128 THR A C 1
ATOM 1034 O O . THR A 1 128 ? -8.256 5.752 8.190 1.00 89.44 128 THR A O 1
ATOM 1037 N N . GLY A 1 129 ? -6.582 4.264 8.123 1.00 85.06 129 GLY A N 1
ATOM 1038 C CA . GLY A 1 129 ? -7.388 3.080 8.449 1.00 85.06 129 GLY A CA 1
ATOM 1039 C C . GLY A 1 129 ? -7.223 2.547 9.875 1.00 85.06 129 GLY A C 1
ATOM 1040 O O . GLY A 1 129 ? -7.815 1.515 10.191 1.00 85.06 129 GLY A O 1
ATOM 1041 N N . ILE A 1 130 ? -6.434 3.211 10.733 1.00 93.38 130 ILE A N 1
ATOM 1042 C CA . ILE A 1 130 ? -6.044 2.667 12.047 1.00 93.38 130 ILE A CA 1
ATOM 1043 C C . ILE A 1 130 ? -7.260 2.347 12.918 1.00 93.38 130 ILE A C 1
ATOM 1045 O O . ILE A 1 130 ? -7.354 1.242 13.444 1.00 93.38 130 ILE A O 1
ATOM 1049 N N . GLU A 1 131 ? -8.190 3.293 13.071 1.00 91.00 131 GLU A N 1
ATOM 1050 C CA . GLU A 1 131 ? -9.348 3.123 13.962 1.00 91.00 131 GLU A CA 1
ATOM 1051 C C . GLU A 1 131 ? -10.324 2.057 13.436 1.00 91.00 131 GLU A C 1
ATOM 1053 O O . GLU A 1 131 ? -10.835 1.242 14.201 1.00 91.00 131 GLU A O 1
ATOM 1058 N N . GLY A 1 132 ? -10.538 2.002 12.118 1.00 89.56 132 GLY A N 1
ATOM 1059 C CA . GLY A 1 132 ? -11.388 0.977 11.506 1.00 89.56 132 GLY A CA 1
ATOM 1060 C C . GLY A 1 132 ? -10.812 -0.430 11.676 1.00 89.56 132 GLY A C 1
ATOM 1061 O O . GLY A 1 132 ? -11.545 -1.371 11.978 1.00 89.56 132 GLY A O 1
ATOM 1062 N N . PHE A 1 133 ? -9.494 -0.581 11.536 1.00 90.94 133 PHE A N 1
ATOM 1063 C CA . PHE A 1 133 ? -8.831 -1.860 11.772 1.00 90.94 133 PHE A CA 1
ATOM 1064 C C . PHE A 1 133 ? -8.805 -2.221 13.263 1.00 90.94 133 PHE A C 1
ATOM 1066 O O . PHE A 1 133 ? -9.140 -3.346 13.622 1.00 90.94 133 PHE A O 1
ATOM 1073 N N . SER A 1 134 ? -8.456 -1.284 14.152 1.00 90.44 134 SER A N 1
ATOM 1074 C CA . SER A 1 134 ? -8.299 -1.548 15.590 1.00 90.44 134 SER A CA 1
ATOM 1075 C C . SER A 1 134 ? -9.583 -2.067 16.242 1.00 90.44 134 SER A C 1
ATOM 1077 O O . SER A 1 134 ? -9.521 -2.980 17.069 1.00 90.44 134 SER A O 1
ATOM 1079 N N . GLN A 1 135 ? -10.739 -1.536 15.838 1.00 89.06 135 GLN A N 1
ATOM 1080 C CA . GLN A 1 135 ? -12.049 -1.914 16.369 1.00 89.06 135 GLN A CA 1
ATOM 1081 C C . GLN A 1 135 ? -12.487 -3.319 15.939 1.00 89.06 135 GLN A C 1
ATOM 1083 O O . GLN A 1 135 ? -13.156 -4.006 16.707 1.00 89.06 135 GLN A O 1
ATOM 1088 N N . ASN A 1 136 ? -12.094 -3.754 14.740 1.00 88.12 136 ASN A N 1
ATOM 1089 C CA . ASN A 1 136 ? -12.560 -5.007 14.141 1.00 88.12 136 ASN A CA 1
ATOM 1090 C C . ASN A 1 136 ? -11.540 -6.153 14.237 1.00 88.12 136 ASN A C 1
ATOM 1092 O O . ASN A 1 136 ? -11.919 -7.318 14.134 1.00 88.12 136 ASN A O 1
ATOM 1096 N N . ALA A 1 137 ? -10.255 -5.843 14.422 1.00 89.94 137 ALA A N 1
ATOM 1097 C CA . ALA A 1 137 ? -9.188 -6.835 14.427 1.00 89.94 137 ALA A CA 1
ATOM 1098 C C . ALA A 1 137 ? -9.169 -7.669 15.716 1.00 89.94 137 ALA A C 1
ATOM 1100 O O . ALA A 1 137 ? -9.159 -7.124 16.826 1.00 89.94 137 ALA A O 1
ATOM 1101 N N . ALA A 1 138 ? -9.071 -8.990 15.560 1.00 90.75 138 ALA A N 1
ATOM 1102 C CA . ALA A 1 138 ? -8.802 -9.921 16.652 1.00 90.75 138 ALA A CA 1
ATOM 1103 C C . ALA A 1 138 ? -7.369 -9.756 17.189 1.00 90.75 138 ALA A C 1
ATOM 1105 O O . ALA A 1 138 ? -6.492 -9.239 16.497 1.00 90.75 138 ALA A O 1
ATOM 1106 N N . THR A 1 139 ? -7.104 -10.242 18.407 1.00 90.88 139 THR A N 1
ATOM 1107 C CA . THR A 1 139 ? -5.774 -10.161 19.042 1.00 90.88 139 THR A CA 1
ATOM 1108 C C . THR A 1 139 ? -4.666 -10.709 18.141 1.00 90.88 139 THR A C 1
ATOM 1110 O O . THR A 1 139 ? -3.680 -10.020 17.916 1.00 90.88 139 THR A O 1
ATOM 1113 N N . GLU A 1 140 ? -4.877 -11.872 17.518 1.00 92.69 140 GLU A N 1
ATOM 1114 C CA . GLU A 1 140 ? -3.906 -12.483 16.598 1.00 92.69 140 GLU A CA 1
ATOM 1115 C C . GLU A 1 140 ? -3.576 -11.580 15.399 1.00 92.69 140 GLU A C 1
ATOM 1117 O O . GLU A 1 140 ? -2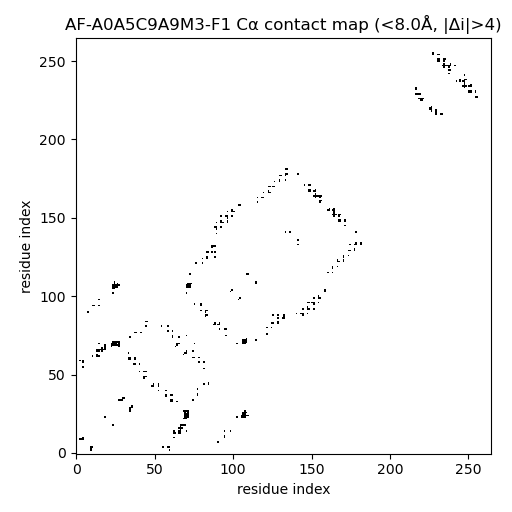.422 -11.475 14.991 1.00 92.69 140 GLU A O 1
ATOM 1122 N N . GLN A 1 141 ? -4.571 -10.874 14.853 1.00 92.19 141 GLN A N 1
ATOM 1123 C CA . GLN A 1 141 ? -4.373 -9.949 13.733 1.00 92.19 141 GLN A CA 1
ATOM 1124 C C . GLN A 1 141 ? -3.611 -8.692 14.165 1.00 92.19 141 GLN A C 1
ATOM 1126 O O . GLN A 1 141 ? -2.797 -8.168 13.404 1.00 92.19 141 GLN A O 1
ATOM 1131 N N . ARG A 1 142 ? -3.851 -8.210 15.391 1.00 94.19 142 ARG A N 1
ATOM 1132 C CA . ARG A 1 142 ? -3.112 -7.081 15.978 1.00 94.19 142 ARG A CA 1
ATOM 1133 C C . ARG A 1 142 ? -1.653 -7.453 16.236 1.00 94.19 142 ARG A C 1
ATOM 1135 O O . ARG A 1 142 ? -0.767 -6.658 15.919 1.00 94.19 142 ARG A O 1
ATOM 1142 N N . ASP A 1 143 ? -1.406 -8.656 16.745 1.00 94.50 143 ASP A N 1
ATOM 1143 C CA . ASP A 1 143 ? -0.060 -9.178 16.995 1.00 94.50 143 ASP A CA 1
ATOM 1144 C C . ASP A 1 143 ? 0.699 -9.384 15.681 1.00 94.50 143 ASP A C 1
ATOM 1146 O O . ASP A 1 143 ? 1.841 -8.941 15.546 1.00 94.50 143 ASP A O 1
ATOM 1150 N N . ALA A 1 144 ? 0.044 -9.967 14.673 1.00 95.06 144 ALA A N 1
ATOM 1151 C CA . ALA A 1 144 ? 0.622 -10.153 13.348 1.00 95.06 144 ALA A CA 1
ATOM 1152 C C . ALA A 1 144 ? 0.979 -8.808 12.692 1.00 95.06 144 ALA A C 1
ATOM 1154 O O . ALA A 1 144 ? 2.097 -8.633 12.211 1.00 95.06 144 ALA A O 1
ATOM 1155 N N . LEU A 1 145 ? 0.075 -7.821 12.723 1.00 95.88 145 LEU A N 1
ATOM 1156 C CA . LEU A 1 145 ? 0.347 -6.478 12.200 1.00 95.88 145 LEU A CA 1
ATOM 1157 C C . LEU A 1 145 ? 1.493 -5.782 12.951 1.00 95.88 145 LEU A C 1
ATOM 1159 O O . LEU A 1 145 ? 2.343 -5.148 12.326 1.00 95.88 145 LEU A O 1
ATOM 1163 N N . SER A 1 146 ? 1.550 -5.940 14.274 1.00 96.06 146 SER A N 1
ATOM 1164 C CA . SER A 1 146 ? 2.640 -5.419 15.105 1.00 96.06 146 SER A CA 1
ATOM 1165 C C . SER A 1 146 ? 3.987 -6.049 14.729 1.00 96.06 146 SER A C 1
ATOM 1167 O O . SER A 1 146 ? 4.990 -5.343 14.624 1.00 96.06 146 SER A O 1
ATOM 1169 N N . GLY A 1 147 ? 4.006 -7.358 14.459 1.00 96.94 147 GLY A N 1
ATOM 1170 C CA . GLY A 1 147 ? 5.184 -8.068 13.963 1.00 96.94 147 GLY A CA 1
ATOM 1171 C C . GLY A 1 147 ? 5.658 -7.563 12.597 1.00 96.94 147 GLY A C 1
ATOM 1172 O O . GLY A 1 147 ? 6.856 -7.350 12.409 1.00 96.94 147 GLY A O 1
ATOM 1173 N N . GLU A 1 148 ? 4.738 -7.305 11.662 1.00 97.62 148 GLU A N 1
ATOM 1174 C CA . GLU A 1 148 ? 5.088 -6.763 10.340 1.00 97.62 148 GLU A CA 1
ATOM 1175 C C . GLU A 1 148 ? 5.669 -5.347 10.417 1.00 97.62 148 GLU A C 1
ATOM 1177 O O . GLU A 1 148 ? 6.636 -5.043 9.719 1.00 97.62 148 GLU A O 1
ATOM 1182 N N . LEU A 1 149 ? 5.138 -4.489 11.291 1.00 97.81 149 LEU A N 1
ATOM 1183 C CA . LEU A 1 149 ? 5.688 -3.148 11.519 1.00 97.81 149 LEU A CA 1
ATOM 1184 C C . LEU A 1 149 ? 7.100 -3.200 12.108 1.00 97.81 149 LEU A C 1
ATOM 1186 O O . LEU A 1 149 ? 7.987 -2.498 11.623 1.00 97.81 149 LEU A O 1
ATOM 1190 N N . ALA A 1 150 ? 7.329 -4.064 13.102 1.00 97.50 150 ALA A N 1
ATOM 1191 C CA . ALA A 1 150 ? 8.654 -4.250 13.689 1.00 97.50 150 ALA A CA 1
ATOM 1192 C C . ALA A 1 150 ? 9.667 -4.757 12.648 1.00 97.50 150 ALA A C 1
ATOM 1194 O O . ALA A 1 150 ? 10.777 -4.228 12.542 1.00 97.50 150 ALA A O 1
ATOM 1195 N N . LYS A 1 151 ? 9.266 -5.735 11.823 1.00 97.38 151 LYS A N 1
ATOM 1196 C CA . LYS A 1 151 ? 10.088 -6.236 10.716 1.00 97.38 151 LYS A CA 1
ATOM 1197 C C . LYS A 1 151 ? 10.402 -5.126 9.712 1.00 97.38 151 LYS A C 1
ATOM 1199 O O . LYS A 1 151 ? 11.555 -4.955 9.327 1.00 97.38 151 LYS A O 1
ATOM 1204 N N . LEU A 1 152 ? 9.397 -4.350 9.310 1.00 98.19 152 LEU A N 1
ATOM 1205 C CA . LEU A 1 152 ? 9.563 -3.256 8.357 1.00 98.19 152 LEU A CA 1
ATOM 1206 C C . LEU A 1 152 ? 10.537 -2.185 8.878 1.00 98.19 152 LEU A C 1
ATOM 1208 O O . LEU A 1 152 ? 11.419 -1.757 8.133 1.00 98.19 152 LEU A O 1
ATOM 1212 N N . ALA A 1 153 ? 10.435 -1.796 10.153 1.00 97.88 153 ALA A N 1
ATOM 1213 C CA . ALA A 1 153 ? 11.365 -0.854 10.778 1.00 97.88 153 ALA A CA 1
ATOM 1214 C C . ALA A 1 153 ? 12.814 -1.375 10.740 1.00 97.88 153 ALA A C 1
ATOM 1216 O O . ALA A 1 153 ? 13.728 -0.641 10.354 1.00 97.88 153 ALA A O 1
ATOM 1217 N N . GLN A 1 154 ? 13.022 -2.661 11.043 1.00 97.44 154 GLN A N 1
ATOM 1218 C CA . GLN A 1 154 ? 14.334 -3.307 10.944 1.00 97.44 154 GLN A CA 1
ATOM 1219 C C . GLN A 1 154 ? 14.871 -3.318 9.502 1.00 97.44 154 GLN A C 1
ATOM 1221 O O . GLN A 1 154 ? 16.046 -3.017 9.279 1.00 97.44 154 GLN A O 1
ATOM 1226 N N . CYS A 1 155 ? 14.023 -3.613 8.513 1.00 97.38 155 CYS A N 1
ATOM 1227 C CA . CYS A 1 155 ? 14.400 -3.567 7.098 1.00 97.38 155 CYS A CA 1
ATOM 1228 C C . CYS A 1 155 ? 14.818 -2.153 6.661 1.00 97.38 155 CYS A C 1
ATOM 1230 O O . CYS A 1 155 ? 15.785 -1.982 5.922 1.00 97.38 155 CYS A O 1
ATOM 1232 N N . TRP A 1 156 ? 14.149 -1.102 7.137 1.00 97.94 156 TRP A N 1
ATOM 1233 C CA . TRP A 1 156 ? 14.576 0.264 6.828 1.00 97.94 156 TRP A CA 1
ATOM 1234 C C . TRP A 1 156 ? 15.948 0.607 7.407 1.00 97.94 156 TRP A C 1
ATOM 1236 O O . TRP A 1 156 ? 16.746 1.277 6.744 1.00 97.94 156 TRP A O 1
ATOM 1246 N N . GLN A 1 157 ? 16.249 0.120 8.612 1.00 96.19 157 GLN A N 1
ATOM 1247 C CA . GLN A 1 157 ? 17.562 0.301 9.229 1.00 96.19 157 GLN A CA 1
ATOM 1248 C C . GLN A 1 157 ? 18.663 -0.401 8.425 1.00 96.19 157 GLN A C 1
ATOM 1250 O O . GLN A 1 157 ? 19.689 0.219 8.144 1.00 96.19 157 GLN A O 1
ATOM 1255 N N . SER A 1 158 ? 18.441 -1.644 7.978 1.00 96.38 158 SER A N 1
ATOM 1256 C CA . SER A 1 158 ? 19.428 -2.381 7.171 1.00 96.38 158 SER A CA 1
ATOM 1257 C C . SER A 1 158 ? 19.712 -1.715 5.819 1.00 96.38 158 SER A C 1
ATOM 1259 O O . SER A 1 158 ? 20.829 -1.796 5.308 1.00 96.38 158 SER A O 1
ATOM 1261 N N . HIS A 1 159 ? 18.740 -0.984 5.268 1.00 95.31 159 HIS A N 1
ATOM 1262 C CA . HIS A 1 159 ? 18.887 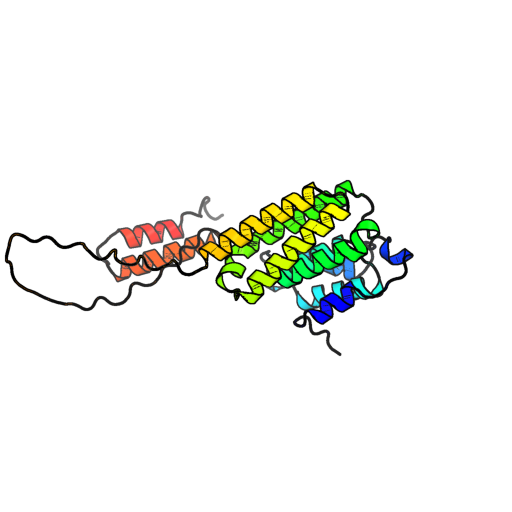-0.209 4.035 1.00 95.31 159 HIS A CA 1
ATOM 1263 C C . HIS A 1 159 ? 19.343 1.247 4.240 1.00 95.31 159 HIS A C 1
ATOM 1265 O O . HIS A 1 159 ? 19.248 2.054 3.310 1.00 95.31 159 HIS A O 1
ATOM 1271 N N . ASN A 1 160 ? 19.862 1.606 5.421 1.00 93.94 160 ASN A N 1
ATOM 1272 C CA . ASN A 1 160 ? 20.329 2.961 5.745 1.00 93.94 160 ASN A CA 1
ATOM 1273 C C . ASN A 1 160 ? 19.252 4.043 5.502 1.00 93.94 160 ASN A C 1
ATOM 1275 O O . ASN A 1 160 ? 19.515 5.119 4.945 1.00 93.94 160 ASN A O 1
ATOM 1279 N N . ALA A 1 161 ? 18.009 3.755 5.892 1.00 96.50 161 ALA A N 1
ATOM 1280 C CA . ALA A 1 161 ? 16.872 4.670 5.820 1.00 96.50 161 ALA A CA 1
ATOM 1281 C C . ALA A 1 161 ? 16.283 4.952 7.219 1.00 96.50 161 ALA A C 1
ATOM 1283 O O . ALA A 1 161 ? 15.132 4.597 7.481 1.00 96.50 161 ALA A O 1
ATOM 1284 N N . PRO A 1 162 ? 17.046 5.592 8.130 1.00 96.56 162 PRO A N 1
ATOM 1285 C CA . PRO A 1 162 ? 16.598 5.840 9.501 1.00 96.56 162 PRO A CA 1
ATOM 1286 C C . PRO A 1 162 ? 15.331 6.703 9.568 1.00 96.56 162 PRO A C 1
ATOM 1288 O O . PRO A 1 162 ? 14.500 6.488 10.443 1.00 96.56 162 PRO A O 1
ATOM 1291 N N . GLU A 1 163 ? 15.125 7.621 8.618 1.00 97.38 163 GLU A N 1
ATOM 1292 C CA . GLU A 1 163 ? 13.898 8.420 8.550 1.00 97.38 163 GLU A CA 1
ATOM 1293 C C . GLU A 1 163 ? 12.638 7.574 8.279 1.00 97.38 163 GLU A C 1
ATOM 1295 O O . GLU A 1 163 ? 11.555 7.910 8.753 1.00 97.38 163 GLU A O 1
ATOM 1300 N N . LEU A 1 164 ? 12.768 6.462 7.545 1.00 98.25 164 LEU A N 1
ATOM 1301 C CA . LEU A 1 164 ? 11.662 5.537 7.270 1.00 98.25 164 LEU A CA 1
ATOM 1302 C C . LEU A 1 164 ? 11.438 4.562 8.422 1.00 98.25 164 LEU A C 1
ATOM 1304 O O . LEU A 1 164 ? 10.291 4.225 8.714 1.00 98.25 164 LEU A O 1
ATOM 1308 N N . ALA A 1 165 ? 12.517 4.148 9.091 1.00 98.06 165 ALA A N 1
ATOM 1309 C CA . ALA A 1 165 ? 12.428 3.372 10.321 1.00 98.06 165 ALA A CA 1
ATOM 1310 C C . ALA A 1 165 ? 11.651 4.160 11.384 1.00 98.06 165 ALA A C 1
ATOM 1312 O O . ALA A 1 165 ? 10.629 3.675 11.855 1.00 98.06 165 ALA A O 1
ATOM 1313 N N . GLN A 1 166 ? 12.032 5.420 11.632 1.00 98.00 166 GLN A N 1
ATOM 1314 C CA . GLN A 1 166 ? 11.329 6.285 12.582 1.00 98.00 166 GLN A CA 1
ATOM 1315 C C . GLN A 1 166 ? 9.855 6.486 12.207 1.00 98.00 166 GLN A C 1
ATOM 1317 O O . GLN A 1 166 ? 8.988 6.359 13.062 1.00 98.00 166 GLN A O 1
ATOM 1322 N N . ALA A 1 167 ? 9.545 6.736 10.930 1.00 98.31 167 ALA A N 1
ATOM 1323 C CA . ALA A 1 167 ? 8.153 6.857 10.487 1.00 98.31 167 ALA A CA 1
ATOM 1324 C C . ALA A 1 167 ? 7.344 5.562 10.707 1.00 98.31 167 ALA A C 1
ATOM 1326 O O . ALA A 1 167 ? 6.141 5.615 10.957 1.00 98.31 167 ALA A O 1
ATOM 1327 N N . THR A 1 168 ? 7.995 4.399 10.615 1.00 98.38 168 THR A N 1
ATOM 1328 C CA . THR A 1 168 ? 7.373 3.096 10.893 1.00 98.38 168 THR A CA 1
ATOM 1329 C C . THR A 1 168 ? 7.169 2.887 12.397 1.00 98.38 168 THR A C 1
ATOM 1331 O O . THR A 1 168 ? 6.112 2.402 12.795 1.00 98.38 168 THR A O 1
ATOM 1334 N N . ASP A 1 169 ? 8.121 3.306 13.233 1.00 98.25 169 ASP A N 1
ATOM 1335 C CA . ASP A 1 169 ? 8.008 3.263 14.698 1.00 98.25 169 ASP A CA 1
ATOM 1336 C C . ASP A 1 169 ? 6.904 4.206 15.213 1.00 98.25 169 ASP A C 1
ATOM 1338 O O . ASP A 1 169 ? 6.112 3.837 16.084 1.00 98.25 169 ASP A O 1
ATOM 1342 N N . ASP A 1 170 ? 6.785 5.400 14.626 1.00 98.12 170 ASP A N 1
ATOM 1343 C CA . ASP A 1 170 ? 5.703 6.344 14.918 1.00 98.12 170 ASP A CA 1
ATOM 1344 C C . ASP A 1 170 ? 4.340 5.733 14.551 1.00 98.12 170 ASP A C 1
ATOM 1346 O O . ASP A 1 170 ? 3.395 5.771 15.346 1.00 98.12 170 ASP A O 1
ATOM 1350 N N . LEU A 1 171 ? 4.247 5.102 13.373 1.00 97.94 171 LEU A N 1
ATOM 1351 C CA . LEU A 1 171 ? 3.051 4.382 12.933 1.00 97.94 171 LEU A CA 1
ATOM 1352 C C . LEU A 1 171 ? 2.703 3.228 13.886 1.00 97.94 171 LEU A C 1
ATOM 1354 O O . LEU A 1 171 ? 1.539 3.045 14.247 1.00 97.94 171 LEU A O 1
ATOM 1358 N N . PHE A 1 172 ? 3.703 2.475 14.337 1.00 97.62 172 PHE A N 1
ATOM 1359 C CA . PHE A 1 172 ? 3.542 1.408 15.319 1.00 97.62 172 PHE A CA 1
ATOM 1360 C C . PHE A 1 172 ? 2.978 1.923 16.645 1.00 97.62 172 PHE A C 1
ATOM 1362 O O . PHE A 1 172 ? 2.009 1.358 17.159 1.00 97.62 172 PHE A O 1
ATOM 1369 N N . ALA A 1 173 ? 3.488 3.043 17.159 1.00 97.62 173 ALA A N 1
ATOM 1370 C CA . ALA A 1 173 ? 2.950 3.676 18.361 1.00 97.62 173 ALA A CA 1
ATOM 1371 C C . ALA A 1 173 ? 1.481 4.117 18.191 1.00 97.62 173 ALA A C 1
ATOM 1373 O O . ALA A 1 173 ? 0.685 3.999 19.132 1.00 97.62 173 ALA A O 1
ATOM 1374 N N . LEU A 1 174 ? 1.093 4.591 17.00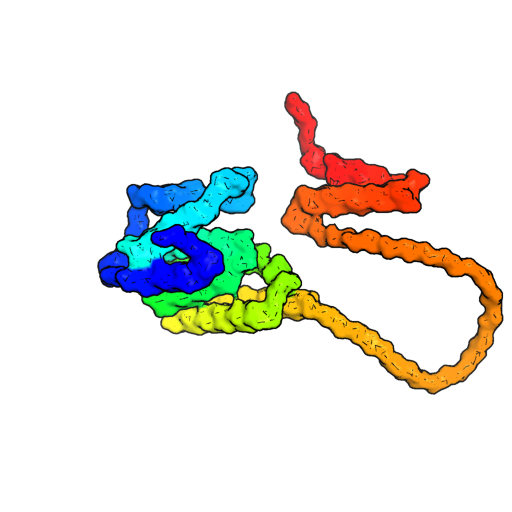0 1.00 97.44 174 LEU A N 1
ATOM 1375 C CA . LEU A 1 174 ? -0.299 4.936 16.691 1.00 97.44 174 LEU A CA 1
ATOM 1376 C C . LEU A 1 174 ? -1.214 3.704 16.718 1.00 97.44 174 LEU A C 1
ATOM 1378 O O . LEU A 1 174 ? -2.257 3.745 17.377 1.00 97.44 174 LEU A O 1
ATOM 1382 N N . TYR A 1 175 ? -0.812 2.602 16.079 1.00 96.00 175 TYR A N 1
ATOM 1383 C CA . TYR A 1 175 ? -1.562 1.341 16.122 1.00 96.00 175 TYR A CA 1
ATOM 1384 C C . TYR A 1 175 ? -1.693 0.804 17.551 1.00 96.00 175 TYR A C 1
ATOM 1386 O O . TYR A 1 175 ? -2.799 0.472 17.974 1.00 96.00 175 TYR A O 1
ATOM 1394 N N . GLN A 1 176 ? -0.612 0.798 18.339 1.00 95.44 176 GLN A N 1
ATOM 1395 C CA . GLN A 1 176 ? -0.665 0.364 19.739 1.00 95.44 176 GLN A CA 1
ATOM 1396 C C . GLN A 1 176 ? -1.638 1.196 20.575 1.00 95.44 176 GLN A C 1
ATOM 1398 O O . GLN A 1 176 ? -2.435 0.651 21.342 1.00 95.44 176 GLN A O 1
ATOM 1403 N N . ARG A 1 177 ? -1.612 2.526 20.423 1.00 96.06 177 ARG A N 1
ATOM 1404 C CA . ARG A 1 177 ? -2.553 3.411 21.120 1.00 96.06 177 ARG A CA 1
ATOM 1405 C C . ARG A 1 177 ? -3.999 3.091 20.739 1.00 96.06 177 ARG A C 1
ATOM 1407 O O . ARG A 1 177 ? -4.855 3.056 21.624 1.00 96.06 177 ARG A O 1
ATOM 1414 N N . ALA A 1 178 ? -4.267 2.846 19.459 1.00 94.75 178 ALA A N 1
ATOM 1415 C CA . ALA A 1 178 ? -5.598 2.486 18.984 1.00 94.75 178 ALA A CA 1
ATOM 1416 C C . ALA A 1 178 ? -6.051 1.115 19.512 1.00 94.75 178 ALA A C 1
ATOM 1418 O O . ALA A 1 178 ? -7.178 0.987 19.982 1.00 94.75 178 ALA A O 1
ATOM 1419 N N . PHE A 1 179 ? -5.170 0.110 19.534 1.00 93.19 179 PHE A N 1
ATOM 1420 C CA . PHE A 1 179 ? -5.470 -1.204 20.114 1.00 93.19 179 PHE A CA 1
ATOM 1421 C C . PHE A 1 179 ? -5.802 -1.120 21.605 1.00 93.19 179 PHE A C 1
ATOM 1423 O O . PHE A 1 179 ? -6.769 -1.737 22.051 1.00 93.19 179 PHE A O 1
ATOM 1430 N N . ASN A 1 180 ? -5.064 -0.303 22.360 1.00 91.00 180 ASN A N 1
ATOM 1431 C CA . ASN A 1 180 ? -5.328 -0.072 23.781 1.00 91.00 180 ASN A CA 1
ATOM 1432 C C . ASN A 1 180 ? -6.658 0.657 24.023 1.00 91.00 180 ASN A C 1
ATOM 1434 O O . ASN A 1 180 ? -7.321 0.393 25.020 1.00 91.00 180 ASN A O 1
ATOM 1438 N N . ARG A 1 181 ? -7.068 1.557 23.119 1.00 90.00 181 ARG A N 1
ATOM 1439 C CA . ARG A 1 181 ? -8.377 2.229 23.179 1.00 90.00 181 ARG A CA 1
ATOM 1440 C C . ARG A 1 181 ? -9.529 1.284 22.824 1.00 90.00 181 ARG A C 1
ATOM 1442 O O . ARG A 1 181 ? -10.600 1.402 23.407 1.00 90.00 181 ARG A O 1
ATOM 1449 N N . ALA A 1 182 ? -9.316 0.386 21.864 1.00 82.44 182 ALA A N 1
ATOM 1450 C CA . ALA A 1 182 ? -10.307 -0.597 21.430 1.00 82.44 182 ALA A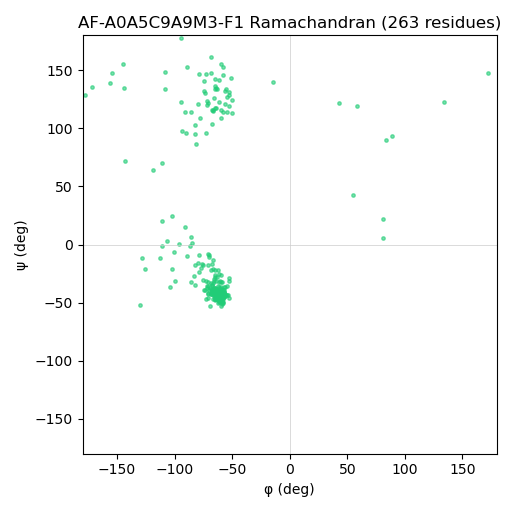 CA 1
ATOM 1451 C C . ALA A 1 182 ? -10.468 -1.765 22.421 1.00 82.44 182 ALA A C 1
ATOM 1453 O O . ALA A 1 182 ? -11.455 -2.497 22.355 1.00 82.44 182 ALA A O 1
ATOM 1454 N N . ALA A 1 183 ? -9.512 -1.965 23.334 1.00 72.31 183 ALA A N 1
ATOM 1455 C CA . ALA A 1 183 ? -9.665 -2.908 24.432 1.00 72.31 183 ALA A CA 1
ATOM 1456 C C . ALA A 1 183 ? -10.797 -2.442 25.373 1.00 72.31 183 ALA A C 1
ATOM 1458 O O . ALA A 1 183 ? -10.868 -1.252 25.692 1.00 72.31 183 ALA A O 1
ATOM 1459 N N . PRO A 1 184 ? -11.685 -3.343 25.838 1.00 61.66 184 PRO A N 1
ATOM 1460 C CA . PRO A 1 184 ? -12.725 -2.980 26.790 1.00 61.66 184 PRO A CA 1
ATOM 1461 C C . PRO A 1 184 ? -12.094 -2.314 28.012 1.00 61.66 184 PRO A C 1
ATOM 1463 O O . PRO A 1 184 ? -11.175 -2.874 28.614 1.00 61.66 184 PRO A O 1
ATOM 1466 N N . ALA A 1 185 ? -12.579 -1.123 28.374 1.00 52.91 185 ALA A N 1
ATOM 1467 C CA . ALA A 1 185 ? -12.141 -0.462 29.594 1.00 52.91 185 ALA A CA 1
ATOM 1468 C C . ALA A 1 185 ? -12.306 -1.443 30.768 1.00 52.91 185 ALA A C 1
ATOM 1470 O O . ALA A 1 185 ? -13.378 -2.052 30.887 1.00 52.91 185 ALA A O 1
ATOM 1471 N N . PRO A 1 186 ? -11.288 -1.623 31.631 1.00 50.00 186 PRO A N 1
ATOM 1472 C CA . PRO A 1 186 ? -11.488 -2.373 32.854 1.00 50.00 186 PRO A CA 1
ATOM 1473 C C . PRO A 1 186 ? -12.627 -1.695 33.610 1.00 50.00 186 PRO A C 1
ATOM 1475 O O . PRO A 1 186 ? -12.578 -0.495 33.894 1.00 50.00 186 PRO A O 1
ATOM 1478 N N . VAL A 1 187 ? -13.686 -2.462 33.867 1.00 43.31 187 VAL A N 1
ATOM 1479 C CA . VAL A 1 187 ? -14.797 -2.039 34.717 1.00 43.31 187 VAL A CA 1
ATOM 1480 C C . VAL A 1 187 ? -14.160 -1.526 36.007 1.00 43.31 187 VAL A C 1
ATOM 1482 O O . VAL A 1 187 ? -13.357 -2.267 36.582 1.00 43.31 187 VAL A O 1
ATOM 1485 N N . PRO A 1 188 ? -14.422 -0.285 36.460 1.00 49.03 188 PRO A N 1
ATOM 1486 C CA . PRO A 1 188 ? -13.901 0.146 37.741 1.00 49.03 188 PRO A CA 1
ATOM 1487 C C . PRO A 1 188 ? -14.466 -0.811 38.786 1.00 49.03 188 PRO A C 1
ATOM 1489 O O . PRO A 1 188 ? -15.667 -0.817 39.053 1.00 49.03 188 PRO A O 1
ATOM 1492 N N . THR A 1 189 ? -13.599 -1.665 39.329 1.00 41.72 189 THR A N 1
ATOM 1493 C CA . THR A 1 189 ? -13.899 -2.475 40.501 1.00 41.72 189 THR A CA 1
ATOM 1494 C C . THR A 1 189 ? -14.393 -1.494 41.558 1.00 41.72 189 THR A C 1
ATOM 1496 O O . THR A 1 189 ? -13.638 -0.577 41.901 1.00 41.72 189 THR A O 1
ATOM 1499 N N . PRO A 1 190 ? -15.637 -1.605 42.057 1.00 44.59 190 PRO A N 1
ATOM 1500 C CA . PRO A 1 190 ? -16.062 -0.782 43.170 1.00 44.59 190 PRO A CA 1
ATOM 1501 C C . PRO A 1 190 ? -15.093 -1.089 44.302 1.00 44.59 190 PRO A C 1
ATOM 1503 O O . PRO A 1 190 ? -15.016 -2.230 44.763 1.00 44.59 190 PRO A O 1
ATOM 1506 N N . ALA A 1 191 ? -14.289 -0.100 44.689 1.00 42.12 191 ALA A N 1
ATOM 1507 C CA . ALA A 1 191 ? -13.466 -0.208 45.874 1.00 42.12 191 ALA A CA 1
ATOM 1508 C C . ALA A 1 191 ? -14.412 -0.565 47.022 1.00 42.12 191 ALA A C 1
ATOM 1510 O O . ALA A 1 191 ? -15.322 0.203 47.345 1.00 42.12 191 ALA A O 1
ATOM 1511 N N . ALA A 1 192 ? -14.237 -1.773 47.558 1.00 38.50 192 ALA A N 1
ATOM 1512 C CA . ALA A 1 192 ? -14.974 -2.265 48.703 1.00 38.50 192 ALA A CA 1
ATOM 1513 C C . ALA A 1 192 ? -14.907 -1.204 49.802 1.00 38.50 192 ALA A C 1
ATOM 1515 O O . ALA A 1 192 ? -13.836 -0.870 50.312 1.00 38.50 192 ALA A O 1
ATOM 1516 N N . SER A 1 193 ? -16.068 -0.629 50.099 1.00 37.12 193 SER A N 1
ATOM 1517 C CA . SER A 1 193 ? -16.239 0.373 51.131 1.00 37.12 193 SER A CA 1
ATOM 1518 C C . SER A 1 193 ? -15.816 -0.215 52.475 1.00 37.12 193 SER A C 1
ATOM 1520 O O . SER A 1 193 ? -16.429 -1.155 52.979 1.00 37.12 193 SER A O 1
ATOM 1522 N N . GLY A 1 194 ? -14.761 0.355 53.056 1.00 32.88 194 GLY A N 1
ATOM 1523 C CA . GLY A 1 194 ? -14.474 0.218 54.475 1.00 32.88 194 GLY A CA 1
ATOM 1524 C C . GLY A 1 194 ? -15.590 0.891 55.269 1.00 32.88 194 GLY A C 1
ATOM 1525 O O . GLY A 1 194 ? -15.843 2.083 55.125 1.00 32.88 194 GLY A O 1
ATOM 1526 N N . SER A 1 195 ? -16.280 0.081 56.061 1.00 34.84 195 SER A N 1
ATOM 1527 C CA . SER A 1 195 ? -17.370 0.441 56.962 1.00 34.84 195 SER A CA 1
ATOM 1528 C C . SER A 1 195 ? -16.993 1.541 57.962 1.00 34.84 195 SER A C 1
ATOM 1530 O O . SER A 1 195 ? -16.000 1.409 58.673 1.00 34.84 195 SER A O 1
ATOM 1532 N N . SER A 1 196 ? -17.869 2.537 58.123 1.00 32.62 196 SER A N 1
ATOM 1533 C CA . SER A 1 196 ? -18.302 2.977 59.455 1.00 32.62 196 SER A CA 1
ATOM 1534 C C . SER A 1 196 ? -19.671 3.678 59.388 1.00 32.62 196 SER A C 1
ATOM 1536 O O . SER A 1 196 ? -19.926 4.412 58.432 1.00 32.62 196 SER A O 1
ATOM 1538 N N . PRO A 1 197 ? -20.577 3.429 60.352 1.00 43.84 197 PRO A N 1
ATOM 1539 C CA . PRO A 1 197 ? -21.963 3.889 60.304 1.00 43.84 197 PRO A CA 1
ATOM 1540 C C . PRO A 1 197 ? -22.112 5.283 60.928 1.00 43.84 197 PRO A C 1
ATOM 1542 O O . PRO A 1 197 ? -21.352 5.608 61.833 1.00 43.84 197 PRO A O 1
ATOM 1545 N N . GLN A 1 198 ? -23.115 6.065 60.498 1.00 29.59 198 GLN A N 1
ATOM 1546 C CA . GLN A 1 198 ? -24.230 6.537 61.345 1.00 29.59 198 GLN A CA 1
ATOM 1547 C C . GLN A 1 198 ? -25.127 7.572 60.624 1.00 29.59 198 GLN A C 1
ATOM 1549 O O . GLN A 1 198 ? -24.655 8.455 59.912 1.00 29.59 198 GLN A O 1
ATOM 1554 N N . THR A 1 199 ? -26.416 7.520 60.989 1.00 28.59 199 THR A N 1
ATOM 1555 C CA . THR A 1 199 ? -27.435 8.600 61.030 1.00 28.59 199 THR A CA 1
ATOM 1556 C C . THR A 1 199 ? -28.294 8.903 59.785 1.00 28.59 199 THR A C 1
ATOM 1558 O O . THR A 1 199 ? -27.961 9.717 58.936 1.00 28.59 199 THR A O 1
ATOM 1561 N N . THR A 1 200 ? -29.470 8.252 59.780 1.00 30.52 200 THR A N 1
ATOM 1562 C CA . THR A 1 200 ? -30.842 8.799 59.627 1.00 30.52 200 THR A CA 1
ATOM 1563 C C . THR A 1 200 ? -31.140 9.882 58.581 1.00 30.52 200 THR A C 1
ATOM 1565 O O . THR A 1 200 ? -30.742 11.028 58.757 1.00 30.52 200 THR A O 1
ATOM 1568 N N . ALA A 1 201 ? -32.067 9.581 57.663 1.00 29.95 201 ALA A N 1
ATOM 1569 C CA . ALA A 1 201 ? -33.403 10.200 57.638 1.00 29.95 201 ALA A CA 1
ATOM 1570 C C . ALA A 1 201 ? -34.320 9.526 56.597 1.00 29.95 201 ALA A C 1
ATOM 1572 O O . ALA A 1 201 ? -33.933 9.246 55.468 1.00 29.95 201 ALA A O 1
ATOM 1573 N N . THR A 1 202 ? -35.545 9.275 57.038 1.00 29.48 202 THR A N 1
ATOM 1574 C CA . THR A 1 202 ? -36.731 8.780 56.333 1.00 29.48 202 THR A CA 1
ATOM 1575 C C . THR A 1 202 ? -37.181 9.723 55.208 1.00 29.48 202 THR A C 1
ATOM 1577 O O . THR A 1 202 ? -37.196 10.931 55.435 1.00 29.48 202 THR A O 1
ATOM 1580 N N . SER A 1 203 ? -37.638 9.200 54.059 1.00 30.53 203 SER A N 1
ATOM 1581 C CA . SER A 1 203 ? -38.951 9.534 53.453 1.00 30.53 203 SER A CA 1
ATOM 1582 C C . SER A 1 203 ? -39.255 8.750 52.165 1.00 30.53 203 SER A C 1
ATOM 1584 O O . SER A 1 203 ? -38.462 8.673 51.234 1.00 30.53 203 SER A O 1
ATOM 1586 N N . GLU A 1 204 ? -40.448 8.170 52.227 1.00 30.98 204 GLU A N 1
ATOM 1587 C CA . GLU A 1 204 ? -41.374 7.538 51.285 1.00 30.98 204 GLU A CA 1
ATOM 1588 C C . GLU A 1 204 ? -41.250 7.684 49.753 1.00 30.98 204 GLU A C 1
ATOM 1590 O O . GLU A 1 204 ? -41.124 8.764 49.191 1.00 30.98 204 GLU A O 1
ATOM 1595 N N . SER A 1 205 ? -41.503 6.524 49.126 1.00 31.28 205 SER A N 1
ATOM 1596 C CA . SER A 1 205 ? -42.440 6.245 48.022 1.00 31.28 205 SER A CA 1
ATOM 1597 C C . SER A 1 205 ? -42.332 6.976 46.677 1.00 31.28 205 SER A C 1
ATOM 1599 O O . SER A 1 205 ? -42.739 8.121 46.530 1.00 31.28 205 SER A O 1
ATOM 1601 N N . GLY A 1 206 ? -42.102 6.171 45.631 1.00 28.44 206 GLY A N 1
ATOM 1602 C CA . GLY A 1 206 ? -43.117 6.051 44.577 1.00 28.44 206 GLY A CA 1
ATOM 1603 C C . GLY A 1 206 ? -42.642 6.136 43.124 1.00 28.44 206 GLY A C 1
ATOM 1604 O O . GLY A 1 206 ? -42.173 7.168 42.669 1.00 28.44 206 GLY A O 1
ATOM 1605 N N . VAL A 1 207 ? -42.959 5.065 42.386 1.00 31.30 207 VAL A N 1
ATOM 1606 C CA . VAL A 1 207 ? -43.065 4.934 40.918 1.00 31.30 207 VAL A CA 1
ATOM 1607 C C . VAL A 1 207 ? -41.766 4.670 40.145 1.00 31.30 207 VAL A C 1
ATOM 1609 O O . VAL A 1 207 ? -41.098 5.546 39.605 1.00 31.30 207 VAL A O 1
ATOM 1612 N N . THR A 1 208 ? -41.492 3.376 39.990 1.00 34.31 208 THR A N 1
ATOM 1613 C CA . THR A 1 208 ? -40.710 2.786 38.905 1.00 34.31 208 THR A CA 1
ATOM 1614 C C . THR A 1 208 ? -41.456 2.916 37.570 1.00 34.31 208 THR A C 1
ATOM 1616 O O . THR A 1 208 ? -42.501 2.300 37.366 1.00 34.31 208 THR A O 1
ATOM 1619 N N . GLN A 1 209 ? -40.884 3.668 36.628 1.00 37.56 209 GLN A N 1
ATOM 1620 C CA . GLN A 1 209 ? -41.154 3.530 35.194 1.00 37.56 209 GLN A CA 1
ATOM 1621 C C . GLN A 1 209 ? -39.917 2.916 34.516 1.00 37.56 209 GLN A C 1
ATOM 1623 O O . GLN A 1 209 ? -38.802 3.375 34.773 1.00 37.56 209 GLN A O 1
ATOM 1628 N N . PRO A 1 210 ? -40.065 1.906 33.641 1.00 37.72 210 PRO A N 1
ATOM 1629 C CA . PRO A 1 210 ? -38.946 1.386 32.871 1.00 37.72 210 PRO A CA 1
ATOM 1630 C C . PRO A 1 210 ? -38.637 2.340 31.705 1.00 37.72 210 PRO A C 1
ATOM 1632 O O . PRO A 1 210 ? -39.405 2.436 30.749 1.00 37.72 210 PRO A O 1
ATOM 1635 N N . SER A 1 211 ? -37.512 3.059 31.777 1.00 36.38 211 SER A N 1
ATOM 1636 C CA . SER A 1 211 ? -36.985 3.827 30.641 1.00 36.38 211 SER A CA 1
ATOM 1637 C C . SER A 1 211 ? -36.416 2.865 29.599 1.00 36.38 211 SER A C 1
ATOM 1639 O O . SER A 1 211 ? -35.511 2.087 29.898 1.00 36.38 211 SER A O 1
ATOM 1641 N N . ALA A 1 212 ? -36.922 2.948 28.369 1.00 47.38 212 ALA A N 1
ATOM 1642 C CA . ALA A 1 212 ? -36.358 2.261 27.211 1.00 47.38 212 ALA A CA 1
ATOM 1643 C C . ALA A 1 212 ? -34.882 2.670 26.973 1.00 47.38 212 ALA A C 1
ATOM 1645 O O . ALA A 1 212 ? -34.492 3.786 27.349 1.00 47.38 212 ALA A O 1
ATOM 1646 N N . PRO A 1 213 ? -34.055 1.799 26.357 1.00 43.62 213 PRO A N 1
ATOM 1647 C CA . PRO A 1 213 ? -32.630 2.051 26.158 1.00 43.62 213 PRO A CA 1
ATOM 1648 C C . PRO A 1 213 ? -32.418 3.253 25.234 1.00 43.62 213 PRO A C 1
ATOM 1650 O O . PRO A 1 213 ? -33.068 3.371 24.196 1.00 43.62 213 PRO A O 1
ATOM 1653 N N . ALA A 1 214 ? -31.505 4.152 25.607 1.00 46.59 214 ALA A N 1
ATOM 1654 C CA . ALA A 1 214 ? -31.152 5.301 24.782 1.00 46.59 214 ALA A CA 1
ATOM 1655 C C . ALA A 1 214 ? -30.481 4.838 23.470 1.00 46.59 214 ALA A C 1
ATOM 1657 O O . ALA A 1 214 ? -29.578 3.999 23.528 1.00 46.59 214 ALA A O 1
ATOM 1658 N N . PRO A 1 215 ? -30.872 5.378 22.300 1.00 48.62 215 PRO A N 1
ATOM 1659 C CA . PRO A 1 215 ? -30.176 5.101 21.049 1.00 48.62 215 PRO A CA 1
ATOM 1660 C C . PRO A 1 215 ? -28.728 5.586 21.166 1.00 48.62 215 PRO A C 1
ATOM 1662 O O . PRO A 1 215 ? -28.474 6.752 21.472 1.00 48.62 215 PRO A O 1
ATOM 1665 N N . GLN A 1 216 ? -27.780 4.675 20.956 1.00 46.50 216 GLN A N 1
ATOM 1666 C CA . GLN A 1 216 ? -26.356 4.987 20.917 1.00 46.50 216 GLN A CA 1
ATOM 1667 C C . GLN A 1 216 ? -26.086 5.837 19.676 1.00 46.50 216 GLN A C 1
ATOM 1669 O O . GLN A 1 216 ? -26.087 5.347 18.548 1.00 46.50 216 GLN A O 1
ATOM 1674 N N . ILE A 1 217 ? -25.905 7.137 19.882 1.00 51.09 217 ILE A N 1
ATOM 1675 C CA . ILE A 1 217 ? -25.500 8.045 18.816 1.00 51.09 217 ILE A CA 1
ATOM 1676 C C . ILE A 1 217 ? -23.982 7.924 18.699 1.00 51.09 217 ILE A C 1
ATOM 1678 O O . ILE A 1 217 ? -23.250 8.448 19.535 1.00 51.09 217 ILE A O 1
ATOM 1682 N N . VAL A 1 218 ? -23.521 7.199 17.682 1.00 51.78 218 VAL A N 1
ATOM 1683 C CA . VAL A 1 218 ? -22.116 7.202 17.258 1.00 51.78 218 VAL A CA 1
ATOM 1684 C C . VAL A 1 218 ? -21.820 8.593 16.702 1.00 51.78 218 VAL A C 1
ATOM 1686 O O . VAL A 1 218 ? -22.466 9.030 15.750 1.00 51.78 218 VAL A O 1
ATOM 1689 N N . ILE A 1 219 ? -20.923 9.327 17.360 1.00 48.59 219 ILE A N 1
ATOM 1690 C CA . ILE A 1 219 ? -20.532 10.678 16.952 1.00 48.59 219 ILE A CA 1
ATOM 1691 C C . ILE A 1 219 ? -19.351 10.545 15.992 1.00 48.59 219 ILE A C 1
ATOM 1693 O O . ILE A 1 219 ? -18.210 10.435 16.431 1.00 48.59 219 ILE A O 1
ATOM 1697 N N . ASP A 1 220 ? -19.635 10.562 14.692 1.00 54.38 220 ASP A N 1
ATOM 1698 C CA . ASP A 1 220 ? -18.614 10.605 13.644 1.00 54.38 220 ASP A CA 1
ATOM 1699 C C . ASP A 1 220 ? -18.309 12.062 13.271 1.00 54.38 220 ASP A C 1
ATOM 1701 O O . ASP A 1 220 ? -19.158 12.781 12.741 1.00 54.38 220 ASP A O 1
ATOM 1705 N N . SER A 1 221 ? -17.083 12.509 13.557 1.00 51.34 221 SER A N 1
ATOM 1706 C CA . SER A 1 221 ? -16.609 13.879 13.304 1.00 51.34 221 SER A CA 1
ATOM 1707 C C . SER A 1 221 ? -15.548 13.975 12.193 1.00 51.34 221 SER A C 1
ATOM 1709 O O . SER A 1 221 ? -14.787 14.940 12.170 1.00 51.34 221 SER A O 1
ATOM 1711 N N . HIS A 1 222 ? -15.443 12.975 11.306 1.00 51.84 222 HIS A N 1
ATOM 1712 C CA . HIS A 1 222 ? -14.385 12.897 10.279 1.00 51.84 222 HIS A CA 1
ATOM 1713 C C . HIS A 1 222 ? -14.844 13.095 8.820 1.00 51.84 222 HIS A C 1
ATOM 1715 O O . HIS A 1 222 ? -13.998 13.132 7.931 1.00 51.84 222 HIS A O 1
ATOM 1721 N N . ASP A 1 223 ? -16.140 13.294 8.566 1.00 74.62 223 ASP A N 1
ATOM 1722 C CA . ASP A 1 223 ? -16.703 13.611 7.243 1.00 74.62 223 ASP A CA 1
ATOM 1723 C C . ASP A 1 223 ? -17.878 14.592 7.407 1.00 74.62 223 ASP A C 1
ATOM 1725 O O . ASP A 1 223 ? -18.727 14.388 8.273 1.00 74.62 223 ASP A O 1
ATOM 1729 N N . ASP A 1 224 ? -17.952 15.649 6.591 1.00 76.00 224 ASP A N 1
ATOM 1730 C CA . ASP A 1 224 ? -19.023 16.660 6.646 1.00 76.00 224 ASP A CA 1
ATOM 1731 C C . ASP A 1 224 ? -20.407 16.044 6.411 1.00 76.00 224 ASP A C 1
ATOM 1733 O O . ASP A 1 224 ? -21.408 16.494 6.984 1.00 76.00 224 ASP A O 1
ATOM 1737 N N . LYS A 1 225 ? -20.479 14.992 5.583 1.00 80.44 225 LYS A N 1
ATOM 1738 C CA . LYS A 1 225 ? -21.721 14.251 5.348 1.00 80.44 225 LYS A CA 1
ATOM 1739 C C . LYS A 1 225 ? -22.087 13.399 6.564 1.00 80.44 225 LYS A C 1
ATOM 1741 O O . LYS A 1 225 ? -23.224 13.487 7.028 1.00 80.44 225 LYS A O 1
ATOM 1746 N N . ALA A 1 226 ? -21.137 12.649 7.124 1.00 78.94 226 ALA A N 1
ATOM 1747 C CA . ALA A 1 226 ? -21.348 11.869 8.347 1.00 78.94 226 ALA A CA 1
ATOM 1748 C C . ALA A 1 226 ? -21.706 12.753 9.558 1.00 78.94 226 ALA A C 1
ATOM 1750 O O . ALA A 1 226 ? -22.598 12.418 10.341 1.00 78.94 226 ALA A O 1
ATOM 1751 N N . TRP A 1 227 ? -21.083 13.926 9.672 1.00 83.69 227 TRP A N 1
ATOM 1752 C CA . TRP A 1 227 ? -21.375 14.919 10.701 1.00 83.69 227 TRP A CA 1
ATOM 1753 C C . TRP A 1 227 ? -22.792 15.473 10.553 1.00 83.69 227 TRP A C 1
ATOM 1755 O O . TRP A 1 227 ? -23.564 15.502 11.515 1.00 83.69 227 TRP A O 1
ATOM 1765 N N . ARG A 1 228 ? -23.184 15.848 9.330 1.00 91.38 228 ARG A N 1
ATOM 1766 C CA . ARG A 1 228 ? -24.554 16.275 9.030 1.00 91.38 228 ARG A CA 1
ATOM 1767 C C . ARG A 1 228 ? -25.572 15.185 9.370 1.00 91.38 228 ARG A C 1
ATOM 1769 O O . ARG A 1 228 ? -26.584 15.490 10.001 1.00 91.38 228 ARG A O 1
ATOM 1776 N N . ASP A 1 229 ? -25.318 13.938 8.983 1.00 88.50 229 ASP A N 1
ATOM 1777 C CA . ASP A 1 229 ? -26.214 12.812 9.262 1.00 88.50 229 ASP A CA 1
ATOM 1778 C C . ASP A 1 229 ? -26.320 12.531 10.768 1.00 88.50 229 ASP A C 1
ATOM 1780 O O . ASP A 1 229 ? -27.413 12.265 11.275 1.00 88.50 229 ASP A O 1
ATOM 1784 N N . THR A 1 230 ? -25.219 12.675 11.508 1.00 90.44 230 THR A N 1
ATOM 1785 C CA . THR A 1 230 ? -25.201 12.593 12.975 1.00 90.44 230 THR A CA 1
ATOM 1786 C C . THR A 1 230 ? -26.074 13.684 13.596 1.00 90.44 230 THR A C 1
ATOM 1788 O O . THR A 1 230 ? -26.958 13.381 14.401 1.00 90.44 230 THR A O 1
ATOM 1791 N N . LEU A 1 231 ? -25.913 14.945 13.180 1.00 92.44 231 LEU A N 1
ATOM 1792 C CA . LEU A 1 231 ? -26.735 16.059 13.664 1.00 92.44 231 LEU A CA 1
ATOM 1793 C C . LEU A 1 231 ? -28.227 15.862 13.358 1.00 92.44 231 LEU A C 1
ATOM 1795 O O . LEU A 1 231 ? -29.072 16.177 14.197 1.00 92.44 231 LEU A O 1
ATOM 1799 N N . LEU A 1 232 ? -28.566 15.323 12.182 1.00 94.88 232 LEU A N 1
ATOM 1800 C CA . LEU A 1 232 ? -29.952 15.026 11.808 1.00 94.88 232 LEU A CA 1
ATOM 1801 C C . LEU A 1 232 ? -30.551 13.895 12.655 1.00 94.88 232 LEU A C 1
ATOM 1803 O O . LEU A 1 232 ? -31.704 14.012 13.071 1.00 94.88 232 LEU A O 1
ATOM 1807 N N . LYS A 1 233 ? -29.778 12.846 12.967 1.00 93.12 233 LYS A N 1
ATOM 1808 C CA . LYS A 1 233 ? -30.203 11.762 13.872 1.00 93.12 233 LYS A CA 1
ATOM 1809 C C . LYS A 1 233 ? -30.441 12.273 15.294 1.00 93.12 233 LYS A C 1
ATOM 1811 O O . LYS A 1 233 ? -31.488 11.993 15.871 1.00 93.12 233 LYS A O 1
ATOM 1816 N N . VAL A 1 234 ? -29.520 13.076 15.838 1.00 93.44 234 VAL A N 1
ATOM 1817 C CA . VAL A 1 234 ? -29.683 13.715 17.159 1.00 93.44 234 VAL A CA 1
ATOM 1818 C C . VAL A 1 234 ? -30.925 14.605 17.172 1.00 93.44 234 VAL A C 1
ATOM 1820 O O . VAL A 1 234 ? -31.731 14.539 18.099 1.00 93.44 234 VAL A O 1
ATOM 1823 N N . ALA A 1 235 ? -31.112 15.420 16.132 1.00 95.00 235 ALA A N 1
ATOM 1824 C CA . ALA A 1 235 ? -32.262 16.306 16.021 1.00 95.00 235 ALA A CA 1
ATOM 1825 C C . ALA A 1 235 ? -33.591 15.538 15.961 1.00 95.00 235 ALA A C 1
ATOM 1827 O O . ALA A 1 235 ? -34.551 15.958 16.604 1.00 95.00 235 ALA A O 1
ATOM 1828 N N . ALA A 1 236 ? -33.644 14.411 15.241 1.00 93.00 236 ALA A N 1
ATOM 1829 C CA . ALA A 1 236 ? -34.820 13.545 15.189 1.00 93.00 236 ALA A CA 1
ATOM 1830 C C . ALA A 1 236 ? -35.171 12.987 16.576 1.00 93.00 236 ALA A C 1
ATOM 1832 O O . ALA A 1 236 ? -36.305 13.141 17.020 1.00 93.00 236 ALA A O 1
ATOM 1833 N N . ILE A 1 237 ? -34.181 12.461 17.307 1.00 92.44 237 ILE A N 1
ATOM 1834 C CA . ILE A 1 237 ? -34.372 11.940 18.671 1.00 92.44 237 ILE A CA 1
ATOM 1835 C C . ILE A 1 237 ? -34.874 13.039 19.620 1.00 92.44 237 ILE A C 1
ATOM 1837 O O . ILE A 1 237 ? -35.758 12.796 20.441 1.00 92.44 237 ILE A O 1
ATOM 1841 N N . LEU A 1 238 ? -34.338 14.260 19.517 1.00 92.50 238 LEU A N 1
ATOM 1842 C CA . LEU A 1 238 ? -34.784 15.392 20.336 1.00 92.50 238 LEU A CA 1
ATOM 1843 C C . LEU A 1 238 ? -36.228 15.796 20.020 1.00 92.50 238 LEU A C 1
ATOM 1845 O O . LEU A 1 238 ? -37.007 16.013 20.944 1.00 92.50 238 LEU A O 1
ATOM 1849 N N . CYS A 1 239 ? -36.596 15.861 18.738 1.00 93.38 239 CYS A N 1
ATOM 1850 C CA . CYS A 1 239 ? -37.966 16.152 18.315 1.00 93.38 239 CYS A CA 1
ATOM 1851 C C . CYS A 1 239 ? -38.960 15.066 18.756 1.00 93.38 239 CYS A C 1
ATOM 1853 O O . CYS A 1 239 ? -40.073 15.399 19.148 1.00 93.38 239 CYS A O 1
ATOM 1855 N N . GLU A 1 240 ? -38.569 13.789 18.718 1.00 91.38 240 GLU A N 1
ATOM 1856 C CA . GLU A 1 240 ? -39.415 12.666 19.142 1.00 91.38 240 GLU A CA 1
ATOM 1857 C C . GLU A 1 240 ? -39.618 12.625 20.659 1.00 91.38 240 GLU A C 1
ATOM 1859 O O . GLU A 1 240 ? -40.725 12.384 21.134 1.00 91.38 240 GLU A O 1
ATOM 1864 N N . ARG A 1 241 ? -38.556 12.865 21.438 1.00 90.00 241 ARG A N 1
ATOM 1865 C CA . ARG A 1 241 ? -38.620 12.777 22.905 1.00 90.00 241 ARG A CA 1
ATOM 1866 C C . ARG A 1 241 ? -39.164 14.042 23.562 1.00 90.00 241 ARG A C 1
ATOM 1868 O O . ARG A 1 241 ? -39.675 13.957 24.675 1.00 90.00 241 ARG A O 1
ATOM 1875 N N . GLN A 1 242 ? -39.001 15.204 22.927 1.00 92.25 242 GLN A N 1
ATOM 1876 C CA . GLN A 1 242 ? -39.361 16.510 23.487 1.00 92.25 242 GLN A CA 1
ATOM 1877 C C . GLN A 1 242 ? -39.926 17.445 22.397 1.00 92.25 242 GLN A C 1
ATOM 1879 O O . GLN A 1 242 ? -39.265 18.410 22.003 1.00 92.25 242 GLN A O 1
ATOM 1884 N N . PRO A 1 243 ? -41.152 17.194 21.901 1.00 90.75 243 PRO A N 1
ATOM 1885 C CA . PRO A 1 243 ? -41.729 17.949 20.784 1.00 90.75 243 PRO A CA 1
ATOM 1886 C C . PRO A 1 243 ? -41.975 19.431 21.097 1.00 90.75 243 PRO A C 1
ATOM 1888 O O . PRO A 1 243 ? -41.888 20.256 20.188 1.00 90.75 243 PRO A O 1
ATOM 1891 N N . ASP A 1 244 ? -42.210 19.779 22.366 1.00 91.25 244 ASP A N 1
ATOM 1892 C CA . ASP A 1 244 ? -42.405 21.164 22.823 1.00 91.25 244 ASP A CA 1
ATOM 1893 C C . ASP A 1 244 ? -41.082 21.941 22.963 1.00 91.25 244 ASP A C 1
ATOM 1895 O O . ASP A 1 244 ? -41.066 23.155 23.178 1.00 91.25 244 ASP A O 1
ATOM 1899 N N . SER A 1 245 ? -39.945 21.249 22.839 1.00 92.75 245 SER A N 1
ATOM 1900 C CA . SER A 1 245 ? -38.619 21.810 23.064 1.00 92.75 245 SER A CA 1
ATOM 1901 C C . SER A 1 245 ? -38.004 22.300 21.740 1.00 92.75 245 SER A C 1
ATOM 1903 O O . SER A 1 245 ? -37.816 21.520 20.802 1.00 92.75 245 SER A O 1
ATOM 1905 N N . PRO A 1 246 ? -37.625 23.587 21.612 1.00 92.69 246 PRO A N 1
ATOM 1906 C CA . PRO A 1 246 ? -37.167 24.159 20.339 1.00 92.69 246 PRO A CA 1
ATOM 1907 C C . PRO A 1 246 ? -35.793 23.650 19.854 1.00 92.69 246 PRO A C 1
ATOM 1909 O O . PRO A 1 246 ? -35.384 23.939 18.728 1.00 92.69 246 PRO A O 1
ATOM 1912 N N . GLN A 1 247 ? -35.042 22.930 20.687 1.00 91.19 247 GLN A N 1
ATOM 1913 C CA . GLN A 1 247 ? -33.646 22.546 20.464 1.00 91.19 247 GLN A CA 1
ATOM 1914 C C . GLN A 1 247 ? -33.504 21.552 19.307 1.00 91.19 247 GLN A C 1
ATOM 1916 O O . GLN A 1 247 ? -32.633 21.751 18.461 1.00 91.19 247 GLN A O 1
ATOM 1921 N N . GLY A 1 248 ? -34.380 20.543 19.211 1.00 93.56 248 GLY A N 1
ATOM 1922 C CA . GLY A 1 248 ? -34.355 19.576 18.105 1.00 93.56 248 GLY A CA 1
ATOM 1923 C C . GLY A 1 248 ? -34.551 20.253 16.745 1.00 93.56 248 GLY A C 1
ATOM 1924 O O . GLY A 1 248 ? -33.778 20.042 15.810 1.00 93.56 248 GLY A O 1
ATOM 1925 N N . TYR A 1 249 ? -35.507 21.181 16.658 1.00 93.62 249 TYR A N 1
ATOM 1926 C CA . TYR A 1 249 ? -35.783 21.938 15.434 1.00 93.62 249 TYR A CA 1
ATOM 1927 C C . TYR A 1 249 ? -34.645 22.891 15.052 1.00 93.62 249 TYR A C 1
ATOM 1929 O O . TYR A 1 249 ? -34.295 22.994 13.873 1.00 93.62 249 TYR A O 1
ATOM 1937 N N . ARG A 1 250 ? -34.033 23.570 16.035 1.00 95.94 250 ARG A N 1
ATOM 1938 C CA . ARG A 1 250 ? -32.858 24.431 15.807 1.00 95.94 250 ARG A CA 1
ATOM 1939 C C . ARG A 1 250 ? -31.670 23.623 15.297 1.00 95.94 250 ARG A C 1
ATOM 1941 O O . ARG A 1 250 ? -31.040 24.032 14.324 1.00 95.94 250 ARG A O 1
ATOM 1948 N N . LEU A 1 251 ? -31.415 22.464 15.902 1.00 94.69 251 LEU A N 1
ATOM 1949 C CA . LEU A 1 251 ? -30.336 21.568 15.499 1.00 94.69 251 LEU A CA 1
ATOM 1950 C C . LEU A 1 251 ? -30.553 21.032 14.078 1.00 94.69 251 LEU A C 1
ATOM 1952 O O . LEU A 1 251 ? -29.632 21.062 13.263 1.00 94.69 251 LEU A O 1
ATOM 1956 N N . ARG A 1 252 ? -31.790 20.643 13.739 1.00 95.12 252 ARG A N 1
ATOM 1957 C CA . ARG A 1 252 ? -32.161 20.227 12.378 1.00 95.12 252 ARG A CA 1
ATOM 1958 C C . ARG A 1 252 ? -31.895 21.333 11.358 1.00 95.12 252 ARG A C 1
ATOM 1960 O O . ARG A 1 252 ? -31.306 21.076 10.314 1.00 95.12 252 ARG A O 1
ATOM 1967 N N . ARG A 1 253 ? -32.307 22.568 11.656 1.00 95.81 253 ARG A N 1
ATOM 1968 C CA . ARG A 1 253 ? -32.118 23.732 10.773 1.00 95.81 253 ARG A CA 1
ATOM 1969 C C . ARG A 1 253 ? -30.637 24.063 10.578 1.00 95.81 253 ARG A C 1
ATOM 1971 O O . ARG A 1 253 ? -30.222 24.305 9.450 1.00 95.81 253 ARG A O 1
ATOM 1978 N N . HIS A 1 254 ? -29.844 23.999 11.647 1.00 94.19 254 HIS A N 1
ATOM 1979 C CA . HIS A 1 254 ? -28.392 24.156 11.579 1.00 94.19 254 HIS A CA 1
ATOM 1980 C C . HIS A 1 254 ? -27.758 23.096 10.672 1.00 94.19 254 HIS A C 1
ATOM 1982 O O . HIS A 1 254 ? -27.085 23.443 9.706 1.00 94.19 254 HIS A O 1
ATOM 1988 N N . ALA A 1 255 ? -28.051 21.814 10.911 1.00 94.00 255 ALA A N 1
ATOM 1989 C CA . ALA A 1 255 ? -27.530 20.710 10.107 1.00 94.00 255 ALA A CA 1
ATOM 1990 C C . ALA A 1 255 ? -27.877 20.852 8.617 1.00 94.00 255 ALA A C 1
ATOM 1992 O O . ALA A 1 255 ? -27.063 20.521 7.754 1.00 94.00 255 ALA A O 1
ATOM 1993 N N . LEU A 1 256 ? -29.077 21.363 8.311 1.00 91.81 256 LEU A N 1
ATOM 1994 C CA . LEU A 1 256 ? -29.547 21.554 6.943 1.00 91.81 256 LEU A CA 1
ATOM 1995 C C . LEU A 1 256 ? -28.813 22.674 6.197 1.00 91.81 256 LEU A C 1
ATOM 1997 O O . LEU A 1 256 ? -28.544 22.499 5.008 1.00 91.81 256 LEU A O 1
ATOM 2001 N N . TRP A 1 257 ? -28.500 23.784 6.868 1.00 92.25 257 TRP A N 1
ATOM 2002 C CA . TRP A 1 257 ? -28.061 25.021 6.211 1.00 92.25 257 TRP A CA 1
ATOM 2003 C C . TRP A 1 257 ? -26.618 25.436 6.471 1.00 92.25 257 TRP A C 1
ATOM 2005 O O . TRP A 1 257 ? -26.125 26.292 5.746 1.00 92.25 257 TRP A O 1
ATOM 2015 N N . GLN A 1 258 ? -25.921 24.821 7.428 1.00 88.00 258 GLN A N 1
ATOM 2016 C CA . GLN A 1 258 ? -24.528 25.157 7.759 1.00 88.00 258 GLN A CA 1
ATOM 2017 C C . GLN A 1 258 ? -23.569 25.137 6.550 1.00 88.00 258 GLN A C 1
ATOM 2019 O O . GLN A 1 258 ? -22.616 25.906 6.520 1.00 88.00 258 GLN A O 1
ATOM 2024 N N . ASN A 1 259 ? -23.850 24.317 5.529 1.00 82.44 259 ASN A N 1
ATOM 2025 C CA . ASN A 1 259 ? -22.989 24.156 4.351 1.00 82.44 259 ASN A CA 1
ATOM 2026 C C . ASN A 1 259 ? -23.416 25.021 3.146 1.00 82.44 259 ASN A C 1
ATOM 2028 O O . ASN A 1 259 ? -22.789 24.949 2.092 1.00 82.44 259 ASN A O 1
ATOM 2032 N N . ILE A 1 260 ? -24.484 25.822 3.264 1.00 87.31 260 ILE A N 1
ATOM 2033 C CA . ILE A 1 260 ? -24.955 26.709 2.190 1.00 87.31 260 ILE A CA 1
ATOM 2034 C C . ILE A 1 260 ? -24.324 28.089 2.395 1.00 87.31 260 ILE A C 1
ATOM 2036 O O . ILE A 1 260 ? -24.810 28.894 3.185 1.00 87.31 260 ILE A O 1
ATOM 2040 N N . THR A 1 261 ? -23.232 28.359 1.681 1.00 86.94 261 THR A N 1
ATOM 2041 C CA . THR A 1 261 ? -22.484 29.630 1.764 1.00 86.94 261 THR A CA 1
ATOM 2042 C C . THR A 1 261 ? -22.795 30.606 0.625 1.00 86.94 261 THR A C 1
ATOM 2044 O O . THR A 1 261 ? -22.343 31.747 0.653 1.00 86.94 261 THR A O 1
ATOM 2047 N N . SER A 1 262 ? -23.577 30.184 -0.371 1.00 86.69 262 SER A N 1
ATOM 2048 C CA . SER A 1 262 ? -24.000 31.003 -1.513 1.00 86.69 262 SER A CA 1
ATOM 2049 C C . SER A 1 262 ? -25.423 30.649 -1.953 1.00 86.69 262 SER A C 1
ATOM 2051 O O . SER A 1 262 ? -25.917 29.551 -1.684 1.00 86.69 262 SER A O 1
ATOM 2053 N N . THR A 1 263 ? -26.106 31.597 -2.596 1.00 86.00 263 THR A N 1
ATOM 2054 C CA . THR A 1 263 ? -27.435 31.380 -3.182 1.00 86.00 263 THR A CA 1
ATOM 2055 C C . THR A 1 263 ? -27.323 30.646 -4.524 1.00 86.00 263 THR A C 1
ATOM 2057 O O . THR A 1 263 ? -26.360 30.895 -5.251 1.00 86.00 263 THR A O 1
ATOM 2060 N N . PRO A 1 264 ? -28.291 29.784 -4.888 1.00 82.75 264 PRO A N 1
ATOM 2061 C CA . PRO A 1 264 ? -28.330 29.157 -6.212 1.00 82.75 264 PRO A CA 1
ATOM 2062 C C . PRO A 1 264 ? -28.377 30.210 -7.332 1.00 82.75 264 PRO A C 1
ATOM 2064 O O . PRO A 1 264 ? -28.983 31.266 -7.134 1.00 82.75 264 PRO A O 1
ATOM 2067 N N . GLN A 1 265 ? -27.740 29.918 -8.472 1.00 61.38 265 GLN A N 1
ATOM 2068 C CA . GLN A 1 265 ? -27.827 30.724 -9.701 1.00 61.38 265 GLN A CA 1
ATOM 2069 C C . GLN A 1 265 ? -29.157 30.527 -10.425 1.00 61.38 265 GLN A C 1
ATOM 2071 O O . GLN A 1 265 ? -29.678 29.387 -10.394 1.00 61.38 265 GLN A O 1
#

Organism: Escherichia coli (NCBI:txid562)

pLDDT: mean 85.75, std 19.69, range [28.44, 98.5]

Radius of gyration: 26.41 Å; Cα contacts (8 Å, |Δi|>4): 251; chains: 1; bounding box: 63×52×84 Å

Mean predicted aligned error: 14.82 Å

Foldseek 3Di:
DPQDPVDLVLQVCLLPADDDLVQLQDDDDCPPPLNVVLVVQLVCCVHPCNVVGPLVSNLVSLSVCSNYGHPAVVSLLSNLLSCLSVLNNLSSLQSLLVCLQPRVCRGDPPPVVVVLVVLLVSLVSNLVNLLVCLQPDDPVSLVSSLVSLVSSLVSCVVVVNNVNSVSSVVSSVSNVVSNVVNPPDPDPDPPPDDDDDDDDDDDDDDDDDDDDDDPDQDCDPPDLVSNLVSLLVVLVVCCVVPVVDCVSVVSNVCSVPVPPPDDDD

InterPro domains:
  IPR010657 ImpA, N-terminal [PF06812] (26-112)
  IPR017739 Type VI secretion system-associated, VCA0119 [PF16989] (223-265)
  IPR017739 Type VI secretion system-associated, VCA0119 [TIGR03362] (11-265)